Protein AF-A0A969F5M1-F1 (afdb_monomer_lite)

pLDDT: mean 87.37, std 13.41, range [34.09, 97.81]

Structure (mmCIF, N/CA/C/O backbone):
data_AF-A0A969F5M1-F1
#
_entry.id   AF-A0A969F5M1-F1
#
loop_
_atom_site.group_PDB
_atom_site.id
_atom_site.type_symbol
_atom_site.label_atom_id
_atom_site.label_alt_id
_atom_site.label_comp_id
_atom_site.label_asym_id
_atom_site.label_entity_id
_atom_site.label_seq_id
_atom_site.pdbx_PDB_ins_code
_atom_site.Cartn_x
_atom_site.Cartn_y
_atom_site.Cartn_z
_atom_site.occupancy
_atom_site.B_iso_or_equiv
_atom_site.auth_seq_id
_atom_site.auth_comp_id
_atom_site.auth_asym_id
_atom_site.auth_atom_id
_atom_site.pdbx_PDB_model_num
ATOM 1 N N . MET A 1 1 ? 33.104 -10.780 -31.246 1.00 81.44 1 MET A N 1
ATOM 2 C CA . MET A 1 1 ? 32.913 -11.392 -29.908 1.00 81.44 1 MET A CA 1
ATOM 3 C C . MET A 1 1 ? 32.055 -12.659 -30.032 1.00 81.44 1 MET A C 1
ATOM 5 O O . MET A 1 1 ? 31.492 -12.873 -31.099 1.00 81.44 1 MET A O 1
ATOM 9 N N . SER A 1 2 ? 31.997 -13.540 -29.022 1.00 89.38 2 SER A N 1
ATOM 10 C CA . SER A 1 2 ? 31.021 -14.653 -29.005 1.00 89.38 2 SER A CA 1
ATOM 11 C C . SER A 1 2 ? 29.659 -14.148 -28.519 1.00 89.38 2 SER A C 1
ATOM 13 O O . SER A 1 2 ? 29.618 -13.417 -27.535 1.00 89.38 2 SER A O 1
ATOM 15 N N . LEU A 1 3 ? 28.576 -14.548 -29.184 1.00 86.38 3 LEU A N 1
ATOM 16 C CA . LEU A 1 3 ? 27.195 -14.223 -28.812 1.00 86.38 3 LEU A CA 1
ATOM 17 C C . LEU A 1 3 ? 26.560 -15.393 -28.054 1.00 86.38 3 LEU A C 1
ATOM 19 O O . LEU A 1 3 ? 26.897 -16.552 -28.322 1.00 86.38 3 LEU A O 1
ATOM 23 N N . TYR A 1 4 ? 25.648 -15.095 -27.127 1.00 85.75 4 TYR A N 1
ATOM 24 C CA . TYR A 1 4 ? 25.021 -16.079 -26.242 1.00 85.75 4 TYR A CA 1
ATOM 25 C C . TYR A 1 4 ? 23.502 -15.914 -26.195 1.00 85.75 4 TYR A C 1
ATOM 27 O O . TYR A 1 4 ? 22.992 -14.799 -26.158 1.00 85.75 4 TYR A O 1
ATOM 35 N N . THR A 1 5 ? 22.788 -17.034 -26.108 1.00 82.31 5 THR A N 1
ATOM 36 C CA . THR A 1 5 ? 21.331 -17.078 -25.933 1.00 82.31 5 THR A CA 1
ATOM 37 C C . THR A 1 5 ? 21.001 -18.145 -24.896 1.00 82.31 5 THR A C 1
ATOM 39 O O . THR A 1 5 ? 21.481 -19.275 -24.994 1.00 82.31 5 THR A O 1
ATOM 42 N N . GLY A 1 6 ? 20.237 -17.793 -23.856 1.00 83.62 6 GLY A N 1
ATOM 43 C CA . GLY A 1 6 ? 19.901 -18.727 -22.770 1.00 83.62 6 GLY A CA 1
ATOM 44 C C . GLY A 1 6 ? 21.128 -19.357 -22.089 1.00 83.62 6 GLY A C 1
ATOM 45 O O . GLY A 1 6 ? 21.107 -20.536 -21.750 1.00 83.62 6 GLY A O 1
ATOM 46 N N . GLY A 1 7 ? 22.232 -18.607 -21.973 1.00 85.00 7 GLY A N 1
ATOM 47 C CA . GLY A 1 7 ? 23.494 -19.078 -21.385 1.00 85.00 7 GLY A CA 1
ATOM 48 C C . GLY A 1 7 ? 24.350 -19.979 -22.285 1.00 85.00 7 GLY A C 1
ATOM 49 O O . GLY A 1 7 ? 25.459 -20.341 -21.899 1.00 85.00 7 GLY A O 1
ATOM 50 N N . LYS A 1 8 ? 23.893 -20.326 -23.495 1.00 87.25 8 LYS A N 1
ATOM 51 C CA . LYS A 1 8 ? 24.654 -21.137 -24.457 1.00 87.25 8 LYS A CA 1
ATOM 52 C C . LYS A 1 8 ? 25.246 -20.264 -25.554 1.00 87.25 8 LYS A C 1
ATOM 54 O O . LYS A 1 8 ? 24.626 -19.294 -25.983 1.00 87.25 8 LYS A O 1
ATOM 59 N N . LYS A 1 9 ? 26.449 -20.614 -26.021 1.00 89.12 9 LYS A N 1
ATOM 60 C CA . LYS A 1 9 ? 27.099 -19.922 -27.140 1.00 89.12 9 LYS A CA 1
ATOM 61 C C . LYS A 1 9 ? 26.268 -20.127 -28.407 1.00 89.12 9 LYS A C 1
ATOM 63 O O . LYS A 1 9 ? 26.137 -21.254 -28.872 1.00 89.12 9 LYS A O 1
ATOM 68 N N . ALA A 1 10 ? 25.739 -19.037 -28.947 1.00 87.94 10 ALA A N 1
ATOM 69 C CA . ALA A 1 10 ? 24.921 -19.029 -30.153 1.00 87.94 10 ALA A CA 1
ATOM 70 C C . ALA A 1 10 ? 25.774 -18.818 -31.411 1.00 87.94 10 ALA A C 1
ATOM 72 O O . ALA A 1 10 ? 25.547 -19.462 -32.429 1.00 87.94 10 ALA A O 1
ATOM 73 N N . GLY A 1 11 ? 26.806 -17.968 -31.342 1.00 89.00 11 GLY A N 1
ATOM 74 C CA . GLY A 1 11 ? 27.622 -17.651 -32.515 1.00 89.00 11 GLY A CA 1
ATOM 75 C C . GLY A 1 11 ? 28.737 -16.647 -32.255 1.00 89.00 11 GLY A C 1
ATOM 76 O O . GLY A 1 11 ? 29.249 -16.535 -31.138 1.00 89.00 11 GLY A O 1
ATOM 77 N N . ARG A 1 12 ? 29.140 -15.927 -33.306 1.00 88.38 12 ARG A N 1
ATOM 78 C CA . ARG A 1 12 ? 30.102 -14.820 -33.244 1.00 88.38 12 ARG A CA 1
ATOM 79 C C . ARG A 1 12 ? 29.535 -13.598 -33.962 1.00 88.38 12 ARG A C 1
ATOM 81 O O . ARG A 1 12 ? 28.935 -13.748 -35.015 1.00 88.38 12 ARG A O 1
ATOM 88 N N . GLY A 1 13 ? 29.773 -12.419 -33.398 1.00 90.38 13 GLY A N 1
ATOM 89 C CA . GLY A 1 13 ? 29.274 -11.147 -33.913 1.00 90.38 13 GLY A CA 1
ATOM 90 C C . GLY A 1 13 ? 29.658 -9.974 -33.014 1.00 90.38 13 GLY A C 1
ATOM 91 O O . GLY A 1 13 ? 30.571 -10.095 -32.184 1.00 90.38 13 GLY A O 1
ATOM 92 N N . TRP A 1 14 ? 28.970 -8.852 -33.182 1.00 89.06 14 TRP A N 1
ATOM 93 C CA . TRP A 1 14 ? 28.985 -7.732 -32.245 1.00 89.06 14 TRP A CA 1
ATOM 94 C C . TRP A 1 14 ? 27.689 -7.726 -31.437 1.00 89.06 14 TRP A C 1
ATOM 96 O O . TRP A 1 14 ? 26.668 -8.242 -31.883 1.00 89.06 14 TRP A O 1
ATOM 106 N N . ASN A 1 15 ? 27.750 -7.155 -30.242 1.00 91.00 15 ASN A N 1
ATOM 107 C CA . ASN A 1 15 ? 26.588 -6.856 -29.424 1.00 91.00 15 ASN A CA 1
ATOM 108 C C . ASN A 1 15 ? 26.716 -5.440 -28.862 1.00 91.00 15 ASN A C 1
ATOM 110 O O . ASN A 1 15 ? 27.821 -4.915 -28.718 1.00 91.00 15 ASN A O 1
ATOM 114 N N . ALA A 1 16 ? 25.580 -4.829 -28.561 1.00 90.62 16 ALA A N 1
ATOM 115 C CA . ALA A 1 16 ? 25.504 -3.513 -27.953 1.00 90.62 16 ALA A CA 1
ATOM 116 C C . ALA A 1 16 ? 24.381 -3.483 -26.918 1.00 90.62 16 ALA A C 1
ATOM 118 O O . ALA A 1 16 ? 23.413 -4.245 -27.003 1.00 90.62 16 ALA A O 1
ATOM 119 N N . ILE A 1 17 ? 24.531 -2.602 -25.932 1.00 92.75 17 ILE A N 1
ATOM 120 C CA . ILE A 1 17 ? 23.530 -2.354 -24.901 1.00 92.75 17 ILE A CA 1
ATOM 121 C C . ILE A 1 17 ? 23.350 -0.846 -24.763 1.00 92.75 17 ILE A C 1
ATOM 123 O O . ILE A 1 17 ? 24.330 -0.118 -24.638 1.00 92.75 17 ILE A O 1
ATOM 127 N N . ALA A 1 18 ? 22.097 -0.403 -24.747 1.00 95.06 18 ALA A N 1
ATOM 128 C CA . ALA A 1 18 ? 21.701 0.935 -24.349 1.00 95.06 18 ALA A CA 1
ATOM 129 C C . ALA A 1 18 ? 20.929 0.821 -23.039 1.00 95.06 18 ALA A C 1
ATOM 131 O O . ALA A 1 18 ? 20.110 -0.084 -22.856 1.00 95.06 18 ALA A O 1
ATOM 132 N N . VAL A 1 19 ? 21.211 1.722 -22.107 1.00 96.19 19 VAL A N 1
ATOM 133 C CA . VAL A 1 19 ? 20.476 1.784 -20.845 1.00 96.19 19 VAL A CA 1
ATOM 134 C C . VAL A 1 19 ? 19.147 2.490 -21.103 1.00 96.19 19 VAL A C 1
ATOM 136 O O . VAL A 1 19 ? 19.084 3.466 -21.844 1.00 96.19 19 VAL A O 1
ATOM 139 N N . LEU A 1 20 ? 18.076 1.975 -20.509 1.00 97.81 20 LEU A N 1
ATOM 140 C CA . LEU A 1 20 ? 16.770 2.621 -20.521 1.00 97.81 20 LEU A CA 1
ATOM 141 C C . LEU A 1 20 ? 16.742 3.624 -19.369 1.00 97.81 20 LEU A C 1
ATOM 143 O O . LEU A 1 20 ? 16.629 3.214 -18.211 1.00 97.81 20 LEU A O 1
ATOM 147 N N . TRP A 1 21 ? 16.886 4.911 -19.670 1.00 94.88 21 TRP A N 1
ATOM 148 C CA . TRP A 1 21 ? 16.935 5.965 -18.658 1.00 94.88 21 TRP A CA 1
ATOM 149 C C . TRP A 1 21 ? 15.554 6.574 -18.389 1.00 94.88 21 TRP A C 1
ATOM 151 O O . TRP A 1 21 ? 14.840 6.959 -19.310 1.00 94.88 21 TRP A O 1
ATOM 161 N N . ASP A 1 22 ? 15.193 6.701 -17.113 1.00 92.88 22 ASP A N 1
ATOM 162 C CA . ASP A 1 22 ? 14.123 7.579 -16.630 1.00 92.88 22 ASP A CA 1
ATOM 163 C C . ASP A 1 22 ? 14.761 8.680 -15.769 1.00 92.88 22 ASP A C 1
ATOM 165 O O . ASP A 1 22 ? 15.123 8.469 -14.607 1.00 92.88 22 ASP A O 1
ATOM 169 N N . GLY A 1 23 ? 15.023 9.838 -16.380 1.00 88.94 23 GLY A N 1
ATOM 170 C CA . GLY A 1 23 ? 15.878 10.863 -15.778 1.00 88.94 23 GLY A CA 1
ATOM 171 C C . GLY A 1 23 ? 17.277 10.310 -15.48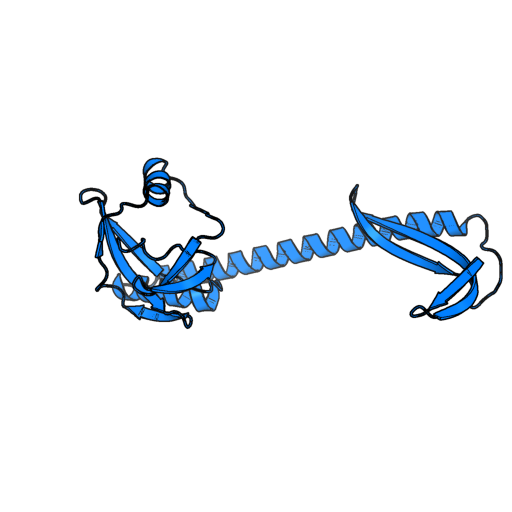1 1.00 88.94 23 GLY A C 1
ATOM 172 O O . GLY A 1 23 ? 17.945 9.793 -16.369 1.00 88.94 23 GLY A O 1
ATOM 173 N N . ALA A 1 24 ? 17.719 10.400 -14.224 1.00 91.81 24 ALA A N 1
ATOM 174 C CA . ALA A 1 24 ? 19.012 9.861 -13.786 1.00 91.81 24 ALA A CA 1
ATOM 175 C C . ALA A 1 24 ? 18.971 8.363 -13.414 1.00 91.81 24 ALA A C 1
ATOM 177 O O . ALA A 1 24 ? 20.001 7.788 -13.058 1.00 91.81 24 ALA A O 1
ATOM 178 N N . GLN A 1 25 ? 17.797 7.723 -13.442 1.00 94.31 25 GLN A N 1
ATOM 179 C CA . GLN A 1 25 ? 17.630 6.337 -13.015 1.00 94.31 25 GLN A CA 1
ATOM 180 C C . GLN A 1 25 ? 17.684 5.378 -14.209 1.00 94.31 25 GLN A C 1
ATOM 182 O O . GLN A 1 25 ? 16.855 5.445 -15.113 1.00 94.31 25 GLN A O 1
ATOM 187 N N . GLY A 1 26 ? 18.630 4.437 -14.194 1.00 94.88 26 GLY A N 1
ATOM 188 C CA . GLY A 1 26 ? 18.675 3.339 -15.160 1.00 94.88 26 GLY A CA 1
ATOM 189 C C . GLY A 1 26 ? 17.666 2.264 -14.767 1.00 94.88 26 GLY A C 1
ATOM 190 O O . GLY A 1 26 ? 17.813 1.636 -13.719 1.00 94.88 26 GLY A O 1
ATOM 191 N N . ILE A 1 27 ? 16.631 2.061 -15.582 1.00 96.12 27 ILE A N 1
ATOM 192 C CA . ILE A 1 27 ? 15.503 1.168 -15.262 1.00 96.12 27 ILE A CA 1
ATOM 193 C C . ILE A 1 27 ? 15.511 -0.144 -16.055 1.00 96.12 27 ILE A C 1
ATOM 195 O O . ILE A 1 27 ? 14.631 -0.988 -15.861 1.00 96.12 27 ILE A O 1
ATOM 199 N N . GLY A 1 28 ? 16.489 -0.324 -16.941 1.00 94.81 28 GLY A N 1
ATOM 200 C CA . GLY A 1 28 ? 16.661 -1.539 -17.726 1.00 94.81 28 GLY A CA 1
ATOM 201 C C . GLY A 1 28 ? 17.670 -1.372 -18.854 1.00 94.81 28 GLY A C 1
ATOM 202 O O . GLY A 1 28 ? 18.406 -0.388 -18.912 1.00 94.81 28 GLY A O 1
ATOM 203 N N . TRP A 1 29 ? 17.672 -2.342 -19.764 1.00 96.06 29 TRP A N 1
ATOM 204 C CA . TRP A 1 29 ? 18.603 -2.409 -20.885 1.00 96.06 29 TRP A CA 1
ATOM 205 C C . TRP A 1 29 ? 17.857 -2.775 -22.162 1.00 96.06 29 TRP A C 1
ATOM 207 O O . TRP A 1 29 ? 17.025 -3.682 -22.161 1.00 96.06 29 TRP A O 1
ATOM 217 N N . LEU A 1 30 ? 18.212 -2.116 -23.257 1.00 94.69 30 LEU A N 1
ATOM 218 C CA . LEU A 1 30 ? 17.965 -2.598 -24.604 1.00 94.69 30 LEU A CA 1
ATOM 219 C C . LEU A 1 30 ? 19.246 -3.270 -25.088 1.00 94.69 30 LEU A C 1
ATOM 221 O O . LEU A 1 30 ? 20.282 -2.617 -25.167 1.00 94.69 30 LEU A O 1
ATOM 225 N N . ALA A 1 31 ? 19.183 -4.558 -25.402 1.00 92.62 31 ALA A N 1
ATOM 226 C CA . ALA A 1 31 ? 20.314 -5.313 -25.926 1.00 92.62 31 ALA A CA 1
ATOM 227 C C . ALA A 1 31 ? 20.047 -5.708 -27.378 1.00 92.62 31 ALA A C 1
ATOM 229 O O . ALA A 1 31 ? 18.926 -6.080 -27.725 1.00 92.62 31 ALA A O 1
ATOM 230 N N . THR A 1 32 ? 21.078 -5.639 -28.214 1.00 91.38 32 THR A N 1
ATOM 231 C CA . THR A 1 32 ? 21.010 -6.090 -29.605 1.00 91.38 32 THR A CA 1
ATOM 232 C C . THR A 1 32 ? 22.327 -6.717 -30.039 1.00 91.38 32 THR A C 1
ATOM 234 O O . THR A 1 32 ? 23.378 -6.475 -29.438 1.00 91.38 32 THR A O 1
ATOM 237 N N . ASP A 1 33 ? 22.262 -7.520 -31.090 1.00 92.56 33 ASP A N 1
ATOM 238 C CA . ASP A 1 33 ? 23.397 -8.141 -31.751 1.00 92.56 33 ASP A CA 1
ATOM 239 C C . ASP A 1 33 ? 23.103 -8.324 -33.245 1.00 92.56 33 ASP A C 1
ATOM 241 O O . ASP A 1 33 ? 22.005 -8.036 -33.728 1.00 92.56 33 ASP A O 1
ATOM 245 N N . ASN A 1 34 ? 24.098 -8.787 -33.995 1.00 91.81 34 ASN A N 1
ATOM 246 C CA . ASN A 1 34 ? 23.970 -9.056 -35.424 1.00 91.81 34 ASN A CA 1
ATOM 247 C C . ASN A 1 34 ? 23.980 -10.540 -35.781 1.00 91.81 34 ASN A C 1
ATOM 249 O O . ASN A 1 34 ? 24.413 -10.883 -36.881 1.00 91.81 34 ASN A O 1
ATOM 253 N N . PHE A 1 35 ? 23.534 -11.433 -34.896 1.00 90.75 35 PHE A N 1
ATOM 254 C CA . PHE A 1 35 ? 23.565 -12.874 -35.156 1.00 90.75 35 PHE A CA 1
ATOM 255 C C . PHE A 1 35 ? 22.920 -13.254 -36.501 1.00 90.75 35 PHE A C 1
ATOM 257 O O . PHE A 1 35 ? 23.399 -14.162 -37.176 1.00 90.75 35 PHE A O 1
ATOM 264 N N . LEU A 1 36 ? 21.874 -12.527 -36.915 1.00 88.62 36 LEU A N 1
ATOM 265 C CA . LEU A 1 36 ? 21.147 -12.770 -38.163 1.00 88.62 36 LEU A CA 1
ATOM 266 C C . LEU A 1 36 ? 21.858 -12.237 -39.415 1.00 88.62 36 LEU A C 1
ATOM 268 O O . LEU A 1 36 ? 21.870 -12.919 -40.436 1.00 88.62 36 LEU A O 1
ATOM 272 N N . SER A 1 37 ? 22.415 -11.023 -39.372 1.00 88.50 37 SER A N 1
ATOM 273 C CA . SER A 1 37 ? 23.011 -10.394 -40.562 1.00 88.50 37 SER A CA 1
ATOM 274 C C . SER A 1 37 ? 24.507 -10.667 -40.701 1.00 88.50 37 SER A C 1
ATOM 276 O O . SER A 1 37 ? 25.040 -10.623 -41.805 1.00 88.50 37 SER A O 1
ATOM 278 N N . GLY A 1 38 ? 25.214 -10.885 -39.589 1.00 88.25 38 GLY A N 1
ATOM 279 C CA . GLY A 1 38 ? 26.672 -11.000 -39.543 1.00 88.25 38 GLY A CA 1
ATOM 280 C C . GLY A 1 38 ? 27.431 -9.718 -39.918 1.00 88.25 38 GLY A C 1
ATOM 281 O O . GLY A 1 38 ? 28.658 -9.691 -39.836 1.00 88.25 38 GLY A O 1
ATOM 282 N N . THR A 1 39 ? 26.737 -8.639 -40.292 1.00 87.75 39 THR A N 1
ATOM 283 C CA . THR A 1 39 ? 27.332 -7.381 -40.763 1.00 87.75 39 THR A CA 1
ATOM 284 C C . THR A 1 39 ? 27.690 -6.457 -39.607 1.00 87.75 39 THR A C 1
ATOM 286 O O . THR A 1 39 ? 26.988 -6.435 -38.596 1.00 87.75 39 THR A O 1
ATOM 289 N N . ALA A 1 40 ? 28.759 -5.671 -39.753 1.00 86.38 40 ALA A N 1
ATOM 290 C CA . ALA A 1 40 ? 29.079 -4.592 -38.817 1.00 86.38 40 ALA A CA 1
ATOM 291 C C . ALA A 1 40 ? 27.922 -3.572 -38.743 1.00 86.38 40 ALA A C 1
ATOM 293 O O . ALA A 1 40 ? 27.202 -3.410 -39.737 1.00 86.38 40 ALA A O 1
ATOM 294 N N . PRO A 1 41 ? 27.703 -2.916 -37.589 1.00 87.12 41 PRO A N 1
ATOM 295 C CA . PRO A 1 41 ? 26.685 -1.884 -37.501 1.00 87.12 41 PRO A CA 1
ATOM 296 C C . PRO A 1 41 ? 27.153 -0.658 -38.301 1.00 87.12 41 PRO A C 1
ATOM 298 O O . PRO A 1 41 ? 28.339 -0.330 -38.250 1.00 87.12 41 PRO A O 1
ATOM 301 N N . PRO A 1 42 ? 26.260 0.035 -39.025 1.00 89.19 42 PRO A N 1
ATOM 302 C CA . PRO A 1 42 ? 26.551 1.380 -39.505 1.00 89.19 42 PRO A CA 1
ATOM 303 C C . PRO A 1 42 ? 26.905 2.299 -38.332 1.00 89.19 42 PRO A C 1
ATOM 305 O O . PRO A 1 42 ? 26.323 2.152 -37.255 1.00 89.19 42 PRO A O 1
ATOM 308 N N . ASP A 1 43 ? 27.784 3.277 -38.555 1.00 86.69 43 ASP A N 1
ATOM 309 C CA . ASP A 1 43 ? 28.299 4.154 -37.490 1.00 86.69 43 ASP A CA 1
ATOM 310 C C . ASP A 1 43 ? 27.180 4.850 -36.694 1.00 86.69 43 ASP A C 1
ATOM 312 O O . ASP A 1 43 ? 27.239 4.935 -35.471 1.00 86.69 43 ASP A O 1
ATOM 316 N N . TYR A 1 44 ? 26.096 5.250 -37.367 1.00 91.69 44 TYR A N 1
ATOM 317 C CA . TYR A 1 44 ? 24.955 5.932 -36.746 1.00 91.69 44 TYR A CA 1
ATOM 318 C C . TYR A 1 44 ? 24.045 5.017 -35.904 1.00 91.69 44 TYR A C 1
ATOM 320 O O . TYR A 1 44 ? 23.182 5.503 -35.171 1.00 91.69 44 TYR A O 1
ATOM 328 N N . LEU A 1 45 ? 24.153 3.689 -36.034 1.00 91.56 45 LEU A N 1
ATOM 329 C CA . LEU A 1 45 ? 23.198 2.764 -35.415 1.00 91.56 45 LEU A CA 1
ATOM 330 C C . LEU A 1 45 ? 23.282 2.801 -33.884 1.00 91.56 45 LEU A C 1
ATOM 332 O O . LEU A 1 45 ? 22.256 2.678 -33.217 1.00 91.56 45 LEU A O 1
ATOM 336 N N . LEU A 1 46 ? 24.483 2.982 -33.330 1.00 90.19 46 LEU A N 1
ATOM 337 C CA . LEU A 1 46 ? 24.693 3.053 -31.882 1.00 90.19 46 LEU A CA 1
ATOM 338 C C . LEU A 1 46 ? 24.138 4.357 -31.287 1.00 90.19 46 LEU A C 1
ATOM 340 O O . LEU A 1 46 ? 23.567 4.335 -30.194 1.00 90.19 46 LEU A O 1
ATOM 344 N N . ASP A 1 47 ? 24.210 5.462 -32.032 1.00 93.81 47 ASP A N 1
ATOM 345 C CA . ASP A 1 47 ? 23.591 6.732 -31.636 1.00 93.81 47 ASP A CA 1
ATOM 346 C C . ASP A 1 47 ? 22.063 6.613 -31.626 1.00 93.81 47 ASP A C 1
ATOM 348 O O . ASP A 1 47 ? 21.413 6.963 -30.639 1.00 93.81 47 ASP A O 1
ATOM 352 N N . ILE A 1 48 ? 21.477 6.027 -32.681 1.00 95.50 48 ILE A N 1
ATOM 353 C CA . ILE A 1 48 ? 20.034 5.737 -32.729 1.00 95.50 48 ILE A CA 1
ATOM 354 C C . ILE A 1 48 ? 19.631 4.826 -31.569 1.00 95.50 48 ILE A C 1
ATOM 356 O O . ILE A 1 48 ? 18.610 5.063 -30.927 1.00 95.50 48 ILE A O 1
ATOM 360 N N . MET A 1 49 ? 20.419 3.789 -31.286 1.00 94.88 49 MET A N 1
ATOM 361 C CA . MET A 1 49 ? 20.143 2.861 -30.194 1.00 94.88 49 MET A CA 1
ATOM 362 C C . MET A 1 49 ? 20.143 3.566 -28.833 1.00 94.88 49 MET A C 1
ATOM 364 O O . MET A 1 49 ? 19.289 3.266 -28.000 1.00 94.88 49 MET A O 1
ATOM 368 N N . THR A 1 50 ? 21.051 4.522 -28.629 1.00 93.88 50 THR A N 1
ATOM 369 C CA . THR A 1 50 ? 21.113 5.344 -27.413 1.00 93.88 5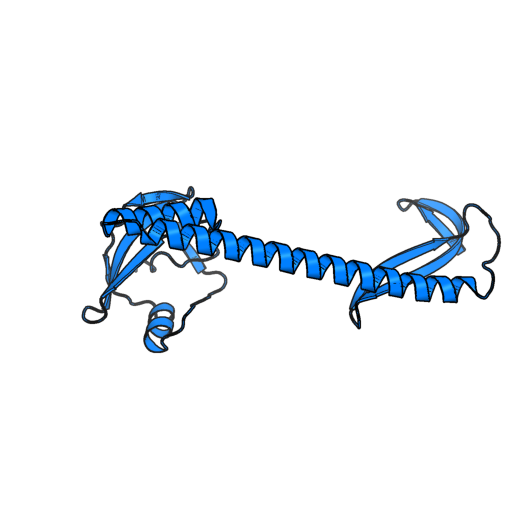0 THR A CA 1
ATOM 370 C C . THR A 1 50 ? 19.856 6.202 -27.274 1.00 93.88 50 THR A C 1
ATOM 372 O O . THR A 1 50 ? 19.140 6.082 -26.282 1.00 93.88 50 THR A O 1
ATOM 375 N N . LEU A 1 51 ? 19.508 6.968 -28.315 1.00 95.31 51 LEU A N 1
ATOM 376 C CA . LEU A 1 51 ? 18.307 7.816 -28.329 1.00 95.31 51 LEU A CA 1
ATOM 377 C C . LEU A 1 51 ? 17.012 7.010 -28.160 1.00 95.31 51 LEU A C 1
ATOM 379 O O . LEU A 1 51 ? 16.056 7.445 -27.510 1.00 95.31 51 LEU A O 1
ATOM 383 N N . TYR A 1 52 ? 16.961 5.817 -28.749 1.00 96.62 52 TYR A N 1
ATOM 384 C CA . TYR A 1 52 ? 15.818 4.926 -28.618 1.00 96.62 52 TYR A CA 1
ATOM 385 C C . TYR A 1 52 ? 15.718 4.338 -27.204 1.00 96.62 52 TYR A C 1
ATOM 387 O O . TYR A 1 52 ? 14.616 4.251 -26.660 1.00 96.62 52 TYR A O 1
ATOM 395 N N . GLY A 1 53 ? 16.854 4.005 -26.583 1.00 96.62 53 GLY A N 1
ATOM 396 C CA . GLY A 1 53 ? 16.932 3.604 -25.178 1.00 96.62 53 GLY A CA 1
ATOM 397 C C . GLY A 1 53 ? 16.392 4.680 -24.233 1.00 96.62 53 GLY A C 1
ATOM 398 O O . GLY A 1 53 ? 15.534 4.375 -23.401 1.00 96.62 53 GLY A O 1
ATOM 399 N N . ASP A 1 54 ? 16.797 5.938 -24.430 1.00 95.50 54 ASP A N 1
ATOM 400 C CA . ASP A 1 54 ? 16.280 7.094 -23.681 1.00 95.50 54 ASP A CA 1
ATOM 401 C C . ASP A 1 54 ? 14.765 7.247 -23.852 1.00 95.50 54 ASP A C 1
ATOM 403 O O . ASP A 1 54 ? 14.016 7.392 -22.883 1.00 95.50 54 ASP A O 1
ATOM 407 N N . THR A 1 55 ? 14.291 7.153 -25.097 1.00 96.62 55 THR A N 1
ATOM 408 C CA . THR A 1 55 ? 12.865 7.280 -25.424 1.00 96.62 55 THR A CA 1
ATOM 409 C C . THR A 1 55 ? 12.035 6.200 -24.729 1.00 96.62 55 THR A C 1
ATOM 411 O O . THR A 1 55 ? 11.017 6.501 -24.101 1.00 96.62 55 THR A O 1
ATOM 414 N N . ILE A 1 56 ? 12.461 4.935 -24.806 1.00 97.62 56 ILE A N 1
ATOM 415 C CA . ILE A 1 56 ? 11.774 3.822 -24.139 1.00 97.62 56 ILE A CA 1
ATOM 416 C C . ILE A 1 56 ? 11.808 4.004 -22.621 1.00 97.62 56 ILE A C 1
ATOM 418 O O . ILE A 1 56 ? 10.777 3.817 -21.971 1.00 97.62 56 ILE A O 1
ATOM 422 N N . GLY A 1 57 ? 12.964 4.364 -22.058 1.00 97.44 57 GLY A N 1
ATOM 423 C CA . GLY A 1 57 ? 13.122 4.585 -20.624 1.00 97.44 57 GLY A CA 1
ATOM 424 C C . GLY A 1 57 ? 12.130 5.624 -20.099 1.00 97.44 57 GLY A C 1
ATOM 425 O O . GLY A 1 57 ? 11.343 5.327 -19.193 1.00 97.44 57 GLY A O 1
ATOM 426 N N . HIS A 1 58 ? 12.052 6.775 -20.768 1.00 95.44 58 HIS A N 1
ATOM 427 C CA . HIS A 1 58 ? 11.099 7.834 -20.445 1.00 95.44 58 HIS A CA 1
ATOM 428 C C . HIS A 1 58 ? 9.635 7.370 -20.548 1.00 95.44 58 HIS A C 1
ATOM 430 O O . HIS A 1 58 ? 8.817 7.655 -19.669 1.00 95.44 58 HIS A O 1
ATOM 436 N N . LEU A 1 59 ? 9.277 6.622 -21.599 1.00 97.06 59 LEU A N 1
ATOM 437 C CA . LEU A 1 59 ? 7.911 6.116 -21.783 1.00 97.06 59 LEU A CA 1
ATOM 438 C C . LEU A 1 59 ? 7.512 5.087 -20.716 1.00 97.06 59 LEU A C 1
ATOM 440 O O . LEU A 1 59 ? 6.377 5.122 -20.231 1.00 97.06 59 LEU A O 1
ATOM 444 N N . ILE A 1 60 ? 8.423 4.188 -20.328 1.00 97.25 60 ILE A N 1
ATOM 445 C CA . ILE A 1 60 ? 8.185 3.224 -19.246 1.00 97.25 60 ILE A CA 1
ATOM 446 C C . ILE A 1 60 ? 7.979 3.965 -17.925 1.00 97.25 60 ILE A C 1
ATOM 448 O O . ILE A 1 60 ? 7.004 3.674 -17.226 1.00 97.25 60 ILE A O 1
ATOM 452 N N . GLY A 1 61 ? 8.852 4.924 -17.604 1.00 95.38 61 GLY A N 1
ATOM 453 C CA . GLY A 1 61 ? 8.720 5.785 -16.429 1.00 95.38 61 GLY A CA 1
ATOM 454 C C . GLY A 1 61 ? 7.347 6.447 -16.384 1.00 95.38 61 GLY A C 1
ATOM 455 O O . GLY A 1 61 ? 6.553 6.207 -15.470 1.00 95.38 61 GLY A O 1
ATOM 456 N N . ARG A 1 62 ? 6.992 7.171 -17.451 1.00 95.81 62 ARG A N 1
ATOM 457 C CA . ARG A 1 62 ? 5.697 7.853 -17.583 1.00 95.81 62 ARG A CA 1
ATOM 458 C C . ARG A 1 62 ? 4.504 6.910 -17.412 1.00 95.81 62 ARG A C 1
ATOM 460 O O . ARG A 1 62 ? 3.552 7.259 -16.713 1.00 95.81 62 ARG A O 1
ATOM 467 N N . LYS A 1 63 ? 4.537 5.718 -18.019 1.00 96.75 63 LYS A N 1
ATOM 468 C CA . LYS A 1 63 ? 3.448 4.736 -17.897 1.00 96.75 63 LYS A CA 1
ATOM 469 C C . LYS A 1 63 ? 3.320 4.206 -16.466 1.00 96.75 63 LYS A C 1
ATOM 471 O O . LYS A 1 63 ? 2.205 4.123 -15.960 1.00 96.75 63 LYS A O 1
ATOM 476 N N . ARG A 1 64 ? 4.442 3.920 -15.794 1.00 95.06 64 ARG A N 1
ATOM 477 C CA . ARG A 1 64 ? 4.465 3.503 -14.381 1.00 95.06 64 ARG A CA 1
ATOM 478 C C . ARG A 1 64 ? 3.900 4.584 -13.457 1.00 95.06 64 ARG A C 1
ATOM 480 O O . ARG A 1 64 ? 3.130 4.258 -12.558 1.00 95.06 64 ARG A O 1
ATOM 487 N N . TYR A 1 65 ? 4.248 5.853 -13.675 1.00 94.88 65 TYR A N 1
ATOM 488 C CA . TYR A 1 65 ? 3.688 6.969 -12.904 1.00 94.88 65 TYR A CA 1
ATOM 489 C C . TYR A 1 65 ? 2.180 7.116 -13.115 1.00 94.88 65 TYR A C 1
ATOM 491 O O . TYR A 1 65 ? 1.440 7.205 -12.140 1.00 94.88 65 TYR A O 1
ATOM 499 N N . ALA A 1 66 ? 1.715 7.075 -14.367 1.00 96.25 66 ALA A N 1
ATOM 500 C CA . ALA A 1 66 ? 0.289 7.156 -14.676 1.00 96.25 66 ALA A CA 1
ATOM 501 C C . ALA A 1 66 ? -0.514 6.004 -14.046 1.00 96.25 66 ALA A C 1
ATOM 503 O O . ALA A 1 66 ? -1.623 6.211 -13.558 1.00 96.25 66 ALA A O 1
ATOM 504 N N . GLU A 1 67 ? 0.043 4.791 -14.020 1.00 96.31 67 GLU A N 1
ATOM 505 C CA . GLU A 1 67 ? -0.599 3.640 -13.385 1.00 96.31 67 GLU A CA 1
ATOM 506 C C . GLU A 1 67 ? -0.669 3.776 -11.860 1.00 96.31 67 GLU A C 1
ATOM 508 O O . GLU A 1 67 ? -1.725 3.519 -11.283 1.00 96.31 67 GLU A O 1
ATOM 513 N N . LYS A 1 68 ? 0.408 4.244 -11.215 1.00 95.81 68 LYS A N 1
ATOM 514 C CA . LYS A 1 68 ? 0.408 4.546 -9.774 1.00 95.81 68 LYS A CA 1
ATOM 515 C C . LYS A 1 68 ? -0.622 5.611 -9.414 1.00 95.81 68 LYS A C 1
ATOM 517 O O . LYS A 1 68 ? -1.364 5.422 -8.457 1.00 95.81 68 LYS A O 1
ATOM 522 N N . GLU A 1 69 ? -0.688 6.691 -10.190 1.00 96.81 69 GLU A N 1
ATOM 523 C CA . GLU A 1 69 ? -1.677 7.750 -9.982 1.00 96.81 69 GLU A CA 1
ATOM 524 C C . GLU A 1 69 ? -3.098 7.202 -10.128 1.00 96.81 69 GLU A C 1
ATOM 526 O O . GLU A 1 69 ? -3.940 7.418 -9.264 1.00 96.81 69 GLU A O 1
ATOM 531 N N . ARG A 1 70 ? -3.360 6.402 -11.170 1.00 96.44 70 ARG A N 1
ATOM 532 C CA . ARG A 1 70 ? -4.669 5.766 -11.368 1.00 96.44 70 ARG A CA 1
ATOM 533 C C . ARG A 1 70 ? -5.063 4.881 -10.184 1.00 96.44 70 ARG A C 1
ATOM 535 O O . ARG A 1 70 ? -6.196 4.976 -9.723 1.00 96.44 70 ARG A O 1
ATOM 542 N N . LEU A 1 71 ? -4.149 4.042 -9.694 1.00 94.62 71 LEU A N 1
ATOM 543 C CA . LEU A 1 71 ? -4.391 3.193 -8.522 1.00 94.62 71 LEU A CA 1
ATOM 544 C C . LEU A 1 71 ? -4.660 4.033 -7.266 1.00 94.62 71 LEU A C 1
ATOM 546 O O . LEU A 1 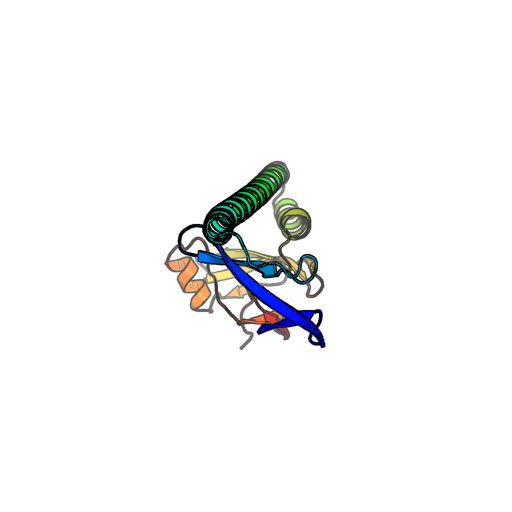71 ? -5.559 3.719 -6.492 1.00 94.62 71 LEU A O 1
ATOM 550 N N . PHE A 1 72 ? -3.920 5.125 -7.074 1.00 93.81 72 PHE A N 1
ATOM 551 C CA . PHE A 1 72 ? -4.143 6.037 -5.956 1.00 93.81 72 PHE A CA 1
ATOM 552 C C . PHE A 1 72 ? -5.527 6.700 -6.019 1.00 93.81 72 PHE A C 1
ATOM 554 O O . PHE A 1 72 ? -6.256 6.685 -5.029 1.00 93.81 72 PHE A O 1
ATOM 561 N N . GLN A 1 73 ? -5.934 7.193 -7.192 1.00 96.44 73 GLN A N 1
ATOM 562 C CA . GLN A 1 73 ? -7.271 7.757 -7.403 1.00 96.44 73 GLN A CA 1
ATOM 563 C C . GLN A 1 73 ? -8.382 6.725 -7.156 1.00 96.44 73 GLN A C 1
ATOM 565 O O . GLN A 1 73 ? -9.396 7.056 -6.545 1.00 96.44 73 GLN A O 1
ATOM 570 N N . GLN A 1 74 ? -8.182 5.466 -7.558 1.00 95.44 74 GLN A N 1
ATOM 571 C CA . GLN A 1 74 ? -9.121 4.379 -7.260 1.00 95.44 74 GLN A CA 1
ATOM 572 C C . GLN A 1 74 ? -9.271 4.151 -5.749 1.00 95.44 74 GLN A C 1
ATOM 574 O O . GLN A 1 74 ? -10.393 4.048 -5.260 1.00 95.44 74 GLN A O 1
ATOM 579 N N . HIS A 1 75 ? -8.174 4.144 -4.985 1.00 93.69 75 HIS A N 1
ATOM 580 C CA . HIS A 1 75 ? -8.257 4.027 -3.524 1.00 93.69 75 HIS A CA 1
ATOM 581 C C . HIS A 1 75 ? -8.972 5.219 -2.871 1.00 93.69 75 HIS A C 1
ATOM 583 O O . HIS A 1 75 ? -9.721 5.026 -1.915 1.00 93.69 75 HIS A O 1
ATOM 589 N N . LEU A 1 76 ? -8.790 6.441 -3.387 1.00 96.44 76 LEU A N 1
ATOM 590 C CA . LEU A 1 76 ? -9.522 7.615 -2.897 1.00 96.44 76 LEU A CA 1
ATOM 591 C C . LEU A 1 76 ? -11.028 7.516 -3.167 1.00 96.44 76 LEU A C 1
ATOM 593 O O . LEU A 1 76 ? -11.822 7.897 -2.308 1.00 96.44 76 LEU A O 1
ATOM 597 N N . GLN A 1 77 ? -11.423 6.991 -4.329 1.00 97.31 77 GLN A N 1
ATOM 598 C CA . GLN A 1 77 ? -12.831 6.755 -4.657 1.00 97.31 77 GLN A CA 1
ATOM 599 C C . GLN A 1 77 ? -13.461 5.745 -3.698 1.00 97.31 77 GLN A C 1
ATOM 601 O O . GLN A 1 77 ? -14.492 6.045 -3.101 1.00 97.31 77 GLN A O 1
ATOM 606 N N . ILE A 1 78 ? -12.795 4.610 -3.470 1.00 96.81 78 ILE A N 1
ATOM 607 C CA . ILE A 1 78 ? -13.258 3.593 -2.518 1.00 96.81 78 ILE A CA 1
ATOM 608 C C . ILE A 1 78 ? -13.390 4.191 -1.111 1.00 96.81 78 ILE A C 1
ATOM 610 O O . ILE A 1 78 ? -14.403 3.997 -0.445 1.00 96.81 78 ILE A O 1
ATOM 614 N N . LEU A 1 79 ? -12.401 4.966 -0.655 1.00 96.88 79 LEU A N 1
ATOM 615 C CA . LEU A 1 79 ? -12.466 5.621 0.653 1.00 96.88 79 LEU A CA 1
ATOM 616 C C . LEU A 1 79 ? -13.654 6.589 0.756 1.00 96.88 79 LEU A C 1
ATOM 618 O O . LEU A 1 79 ? -14.311 6.652 1.795 1.00 96.88 79 LEU A O 1
ATOM 622 N N . GLN A 1 80 ? -13.943 7.339 -0.308 1.00 97.12 80 GLN A N 1
ATOM 623 C CA . GLN A 1 80 ? -15.087 8.244 -0.347 1.00 97.12 80 GLN A CA 1
ATOM 624 C C . GLN A 1 80 ? -16.418 7.482 -0.287 1.00 97.12 80 GLN A C 1
ATOM 626 O O . GLN A 1 80 ? -17.326 7.907 0.428 1.00 97.12 80 GLN A O 1
ATOM 631 N N . GLU A 1 81 ? -16.535 6.362 -0.999 1.00 96.62 81 GLU A N 1
ATOM 632 C CA . GLU A 1 81 ? -17.707 5.481 -0.950 1.00 96.62 81 GLU A CA 1
ATOM 633 C C . GLU A 1 81 ? -17.917 4.920 0.460 1.00 96.62 81 GLU A C 1
ATOM 635 O O . GLU A 1 81 ? -18.998 5.087 1.025 1.00 96.62 81 GLU A O 1
ATOM 640 N N . VAL A 1 82 ? -16.861 4.379 1.078 1.00 97.00 82 VAL A N 1
ATOM 641 C CA . VAL A 1 82 ? -16.890 3.897 2.468 1.00 97.00 82 VAL A CA 1
ATOM 642 C C . VAL A 1 82 ? -17.321 5.008 3.427 1.00 97.00 82 VAL A C 1
ATOM 644 O O . VAL A 1 82 ? -18.197 4.793 4.262 1.00 97.00 82 VAL A O 1
ATOM 647 N N . ASN A 1 83 ? -16.773 6.221 3.297 1.00 96.19 83 ASN A N 1
ATOM 648 C CA . ASN A 1 83 ? -17.174 7.355 4.135 1.00 96.19 83 ASN A CA 1
ATOM 649 C C . ASN A 1 83 ? -18.669 7.680 3.995 1.00 96.19 83 ASN A C 1
ATOM 651 O O . ASN A 1 83 ? -19.340 7.941 4.995 1.00 96.19 83 ASN A O 1
ATOM 655 N N . LEU A 1 84 ? -19.203 7.661 2.771 1.00 96.50 84 LEU A N 1
ATOM 656 C CA . LEU A 1 84 ? -20.624 7.907 2.527 1.00 96.50 84 LEU A CA 1
ATOM 657 C C . LEU A 1 84 ? -21.498 6.807 3.136 1.00 96.50 84 LEU A C 1
ATOM 659 O O . LEU A 1 84 ? -22.519 7.125 3.745 1.00 96.50 84 LEU A O 1
ATOM 663 N N . GLU A 1 85 ? -21.106 5.541 3.009 1.00 95.19 85 GLU A N 1
ATOM 664 C CA . GLU A 1 85 ? -21.812 4.416 3.629 1.00 95.19 85 GLU A CA 1
ATOM 665 C C . GLU A 1 85 ? -21.833 4.534 5.154 1.00 95.19 85 GLU A C 1
ATOM 667 O O . GLU A 1 85 ? -22.910 4.528 5.753 1.00 95.19 85 GLU A O 1
ATOM 672 N N . LEU A 1 86 ? -20.668 4.737 5.776 1.00 96.56 86 LEU A N 1
ATOM 673 C CA . LEU A 1 86 ? -20.549 4.884 7.228 1.00 96.56 86 LEU A CA 1
ATOM 674 C C . LEU A 1 86 ? -21.321 6.105 7.749 1.00 96.56 86 LEU A C 1
ATOM 676 O O . LEU A 1 86 ? -21.923 6.032 8.817 1.00 96.56 86 LEU A O 1
ATOM 680 N N . SER A 1 87 ? -21.393 7.201 6.983 1.00 96.69 87 SER A N 1
ATOM 681 C CA . SER A 1 87 ? -22.130 8.414 7.380 1.00 96.69 87 SER A CA 1
ATOM 682 C C . SER A 1 87 ? -23.647 8.225 7.490 1.00 96.69 87 SER A C 1
ATOM 684 O O . SER A 1 87 ? -24.323 9.007 8.157 1.00 96.69 87 SER A O 1
ATOM 686 N N . ARG A 1 88 ? -24.200 7.204 6.823 1.00 95.75 88 ARG A N 1
ATOM 687 C CA . ARG A 1 88 ? -25.640 6.899 6.831 1.00 95.75 88 ARG A CA 1
ATOM 688 C C . ARG A 1 88 ? -26.038 5.984 7.983 1.00 95.75 88 ARG A C 1
ATOM 690 O O . ARG A 1 88 ? -27.235 5.836 8.246 1.00 95.75 88 ARG A O 1
ATOM 697 N N . VAL A 1 89 ? -25.068 5.361 8.650 1.00 96.75 89 VAL A N 1
ATOM 698 C CA . VAL A 1 89 ? -25.319 4.463 9.775 1.00 96.75 89 VAL A CA 1
ATOM 699 C C . VAL A 1 89 ? -25.837 5.271 10.966 1.00 96.75 89 VAL A C 1
ATOM 701 O O . VAL A 1 89 ? -25.261 6.285 11.344 1.00 96.75 89 VAL A O 1
ATOM 704 N N . GLN A 1 90 ? -26.959 4.837 11.541 1.00 93.94 90 GLN A N 1
ATOM 705 C CA . GLN A 1 90 ? -27.701 5.630 12.531 1.00 93.94 90 GLN A CA 1
ATOM 706 C C . GLN A 1 90 ? -27.250 5.399 13.976 1.00 93.94 90 GLN A C 1
ATOM 708 O O . GLN A 1 90 ? -27.504 6.235 14.839 1.00 93.94 90 GLN A O 1
ATOM 713 N N . ASN A 1 91 ? -26.620 4.259 14.266 1.00 96.25 91 ASN A N 1
ATOM 714 C CA . ASN A 1 91 ? -26.218 3.892 15.619 1.00 96.25 91 ASN A CA 1
ATOM 715 C C . ASN A 1 91 ? -24.724 3.561 15.688 1.00 96.25 91 ASN A C 1
ATOM 717 O O . ASN A 1 91 ? -24.119 3.120 14.713 1.00 96.25 91 ASN A O 1
ATOM 721 N N . MET A 1 92 ? -24.136 3.787 16.863 1.00 94.94 92 MET A N 1
ATOM 722 C CA . MET A 1 92 ? -22.693 3.642 17.057 1.00 94.94 92 MET A CA 1
ATOM 723 C C . MET A 1 92 ? -22.219 2.192 16.914 1.00 94.94 92 MET A C 1
ATOM 725 O O . MET A 1 92 ? -21.126 1.972 16.408 1.00 94.94 92 MET A O 1
ATOM 729 N N . ASP A 1 93 ? -23.024 1.212 17.333 1.00 95.25 93 ASP A N 1
ATOM 730 C CA . ASP A 1 93 ? -22.625 -0.201 17.303 1.00 95.25 93 ASP A CA 1
ATOM 731 C C . ASP A 1 93 ? -22.486 -0.703 15.861 1.00 95.25 93 ASP A C 1
ATOM 733 O O . ASP A 1 93 ? -21.455 -1.257 15.479 1.00 95.25 93 ASP A O 1
ATOM 737 N N . ASP A 1 94 ? -23.475 -0.396 15.019 1.00 96.62 94 ASP A N 1
ATOM 738 C CA . ASP A 1 94 ? -23.399 -0.648 13.588 1.00 96.62 94 ASP A CA 1
ATOM 739 C C . ASP A 1 94 ? -22.294 0.180 12.938 1.00 96.62 94 ASP A C 1
ATOM 741 O O . ASP A 1 94 ? -21.637 -0.334 12.039 1.00 96.62 94 ASP A O 1
ATOM 745 N N . LEU A 1 95 ? -22.049 1.424 13.365 1.00 97.62 95 LEU A N 1
ATOM 746 C CA . LEU A 1 95 ? -20.969 2.234 12.794 1.00 97.62 95 LEU A CA 1
ATOM 747 C C . LEU A 1 95 ? -19.615 1.553 13.014 1.00 97.62 95 LEU A C 1
ATOM 749 O O . LEU A 1 95 ? -18.841 1.409 12.070 1.00 97.62 95 LEU A O 1
ATOM 753 N N . TYR A 1 96 ? -19.348 1.095 14.238 1.00 96.81 96 TYR A N 1
ATOM 754 C CA . TYR A 1 96 ? -18.119 0.380 14.574 1.00 96.81 96 TYR A CA 1
ATOM 755 C C . TYR A 1 96 ? -18.003 -0.926 13.793 1.00 96.81 96 TYR A C 1
ATOM 757 O O . TYR A 1 96 ? -16.974 -1.176 13.166 1.00 96.81 96 TYR A O 1
ATOM 765 N N . ARG A 1 97 ? -19.074 -1.726 13.759 1.00 97.19 97 ARG A N 1
ATOM 766 C CA . ARG A 1 97 ? -19.104 -2.987 13.015 1.00 97.19 97 ARG A CA 1
ATOM 767 C C . ARG A 1 97 ? -18.826 -2.781 11.524 1.00 97.19 97 ARG A C 1
ATOM 769 O O . ARG A 1 97 ? -17.945 -3.437 10.968 1.00 97.19 97 ARG A O 1
ATOM 776 N N . HIS A 1 98 ? -19.527 -1.844 10.884 1.00 97.00 98 HIS A N 1
ATOM 777 C CA . HIS A 1 98 ? -19.348 -1.561 9.459 1.00 97.00 98 HIS A CA 1
ATOM 778 C C . HIS A 1 98 ? -17.971 -0.957 9.167 1.00 97.00 98 HIS A C 1
ATOM 780 O O . HIS A 1 98 ? -17.397 -1.271 8.129 1.00 97.00 98 HIS A O 1
ATOM 786 N N . ALA A 1 99 ? -17.397 -0.147 10.064 1.00 97.12 99 ALA A N 1
ATOM 787 C CA . ALA A 1 99 ? -16.050 0.395 9.874 1.00 97.12 99 ALA A CA 1
ATOM 788 C C . ALA A 1 99 ? -14.995 -0.720 9.746 1.00 97.12 99 ALA A C 1
ATOM 790 O O . ALA A 1 99 ? -14.130 -0.654 8.871 1.00 97.12 99 ALA A O 1
ATOM 791 N N . ILE A 1 100 ? -15.104 -1.776 10.559 1.00 96.44 100 ILE A N 1
ATOM 792 C CA . ILE A 1 100 ? -14.223 -2.951 10.486 1.00 96.44 100 ILE A CA 1
ATOM 793 C C . ILE A 1 100 ? -14.470 -3.757 9.210 1.00 96.44 100 ILE A C 1
ATOM 795 O O . ILE A 1 100 ? -13.524 -4.094 8.494 1.00 96.44 100 ILE A O 1
ATOM 799 N N . GLU A 1 101 ? -15.735 -4.037 8.892 1.00 95.94 101 GLU A N 1
ATOM 800 C CA . GLU A 1 101 ? -16.100 -4.794 7.691 1.00 95.94 101 GLU A CA 1
ATOM 801 C C . GLU A 1 101 ? -15.625 -4.095 6.406 1.00 95.94 101 GLU A C 1
ATOM 803 O O . GLU A 1 101 ? -15.041 -4.747 5.537 1.00 95.94 101 GLU A O 1
ATOM 808 N N . GLN A 1 102 ? -15.823 -2.777 6.298 1.00 96.56 102 GLN A N 1
ATOM 809 C CA . GLN A 1 102 ? -15.386 -1.975 5.152 1.00 96.56 102 GLN A CA 1
ATOM 810 C C . GLN A 1 102 ? -13.863 -1.823 5.108 1.00 96.56 102 GLN A C 1
ATOM 812 O O . GLN A 1 102 ? -13.260 -1.941 4.039 1.00 96.56 102 GLN A O 1
ATOM 817 N N . GLY A 1 103 ? -13.213 -1.658 6.263 1.00 95.00 103 GLY A N 1
ATOM 818 C CA . GLY A 1 103 ? -11.756 -1.671 6.363 1.00 95.00 103 GLY A CA 1
ATOM 819 C C . GLY A 1 103 ? -11.139 -2.952 5.785 1.00 95.00 103 GLY A C 1
ATOM 820 O O . GLY A 1 103 ? -10.170 -2.887 5.026 1.00 95.00 103 GLY A O 1
ATOM 821 N N . ARG A 1 104 ? -11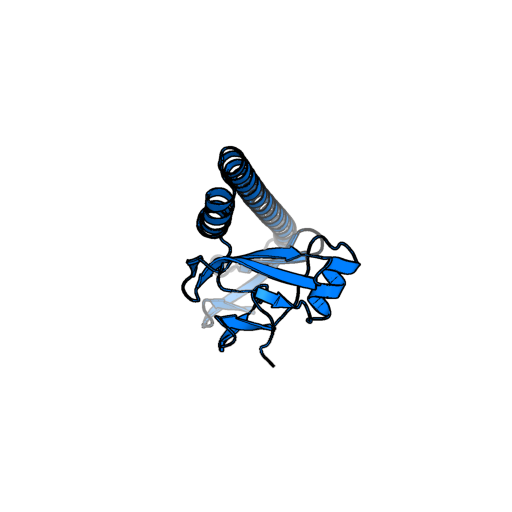.734 -4.117 6.075 1.00 94.69 104 ARG A N 1
ATOM 822 C CA . ARG A 1 104 ? -11.303 -5.405 5.507 1.00 94.69 104 ARG A CA 1
ATOM 823 C C . ARG A 1 104 ? -11.636 -5.556 4.031 1.00 94.69 104 ARG A C 1
ATOM 825 O O . ARG A 1 104 ? -10.752 -5.889 3.247 1.00 94.69 104 ARG A O 1
ATOM 832 N N . LYS A 1 105 ? -12.905 -5.370 3.665 1.00 94.38 105 LYS A N 1
ATOM 833 C CA . LYS A 1 105 ? -13.420 -5.734 2.336 1.00 94.38 105 LYS A CA 1
ATOM 834 C C . LYS A 1 105 ? -13.078 -4.705 1.264 1.00 94.38 105 LYS A C 1
ATOM 836 O O . LYS A 1 105 ? -12.692 -5.097 0.169 1.00 94.38 105 LYS A O 1
ATOM 841 N N . ALA A 1 106 ? -13.236 -3.419 1.570 1.00 94.31 106 ALA A N 1
ATOM 842 C CA . ALA A 1 106 ? -13.089 -2.337 0.602 1.00 94.31 106 ALA A CA 1
ATOM 843 C C . ALA A 1 106 ? -11.681 -1.725 0.632 1.00 94.31 106 ALA A C 1
ATOM 845 O O . ALA A 1 106 ? -11.078 -1.525 -0.418 1.00 94.31 106 ALA A O 1
ATOM 846 N N . LEU A 1 107 ? -11.129 -1.471 1.824 1.00 93.81 107 LEU A N 1
ATOM 847 C CA . LEU A 1 107 ? -9.817 -0.817 1.971 1.00 93.81 107 LEU A CA 1
ATOM 848 C C . LEU A 1 107 ? -8.632 -1.797 2.018 1.00 93.81 107 LEU A C 1
ATOM 850 O O . LEU A 1 107 ? -7.485 -1.372 1.896 1.00 93.81 107 LEU A O 1
ATOM 854 N N . GLY A 1 108 ? -8.895 -3.099 2.167 1.00 92.00 108 GLY A N 1
ATOM 855 C CA . GLY A 1 108 ? -7.887 -4.156 2.048 1.00 92.00 108 GLY A CA 1
ATOM 856 C C . GLY A 1 108 ? -6.936 -4.311 3.241 1.00 92.00 108 GLY A C 1
ATOM 857 O O . GLY A 1 108 ? -5.888 -4.929 3.090 1.00 92.00 108 GLY A O 1
ATOM 858 N N . PHE A 1 109 ? -7.260 -3.785 4.427 1.00 92.38 109 PHE A N 1
ATOM 859 C CA . PHE A 1 109 ? -6.400 -3.917 5.617 1.00 92.38 109 PHE A CA 1
ATOM 860 C C . PHE A 1 109 ? -6.341 -5.353 6.126 1.00 92.38 109 PHE A C 1
ATOM 862 O O . PHE A 1 109 ? -7.358 -5.794 6.616 1.00 92.38 109 PHE A O 1
ATOM 869 N N . ASP A 1 110 ? -5.222 -6.079 6.119 1.00 90.38 110 ASP A N 1
ATOM 870 C CA . ASP A 1 110 ? -5.176 -7.513 6.503 1.00 90.38 110 ASP A CA 1
ATOM 871 C C . ASP A 1 110 ? -5.844 -7.879 7.846 1.00 90.38 110 ASP A C 1
ATOM 873 O O . ASP A 1 110 ? -6.603 -8.848 7.918 1.00 90.38 110 ASP A O 1
ATOM 877 N N . ARG A 1 111 ? -5.603 -7.087 8.894 1.00 90.12 111 ARG A N 1
ATOM 878 C CA . ARG A 1 111 ? -6.304 -7.131 10.186 1.00 90.12 111 ARG A CA 1
ATOM 879 C C . ARG A 1 111 ? -6.553 -5.705 10.659 1.00 90.12 111 ARG A C 1
ATOM 881 O O . ARG A 1 111 ? -5.701 -4.838 10.472 1.00 90.12 111 ARG A O 1
ATOM 888 N N . ILE A 1 112 ? -7.704 -5.466 11.276 1.00 91.38 112 ILE A N 1
ATOM 889 C CA . ILE A 1 112 ? -8.097 -4.143 11.763 1.00 91.38 112 ILE A CA 1
ATOM 890 C C . ILE A 1 112 ? -8.963 -4.282 13.009 1.00 91.38 112 ILE A C 1
ATOM 892 O O . ILE A 1 112 ? -9.769 -5.203 13.110 1.00 91.38 112 ILE A O 1
ATOM 896 N N . GLY A 1 113 ? -8.821 -3.349 13.941 1.00 91.56 113 GLY A N 1
ATOM 897 C CA . GLY A 1 113 ? -9.802 -3.163 14.997 1.00 91.56 113 GLY A CA 1
ATOM 898 C C . GLY A 1 113 ? -9.866 -1.731 15.465 1.00 91.56 113 GLY A C 1
ATOM 899 O O . GLY A 1 113 ? -9.028 -0.892 15.121 1.00 91.56 113 GLY A O 1
ATOM 900 N N . LEU A 1 114 ? -10.940 -1.458 16.189 1.00 92.75 114 LEU A N 1
ATOM 901 C CA . LEU A 1 114 ? -11.319 -0.129 16.613 1.00 92.75 114 LEU A CA 1
ATOM 902 C C . LEU A 1 114 ? -11.397 -0.113 18.136 1.00 92.75 114 LEU A C 1
ATOM 904 O O . LEU A 1 114 ? -12.283 -0.722 18.739 1.00 92.75 114 LEU A O 1
ATOM 908 N N . LEU A 1 115 ? -10.469 0.615 18.748 1.00 91.56 115 LEU A N 1
ATOM 909 C CA . LEU A 1 115 ? -10.430 0.837 20.185 1.00 91.56 115 LEU A CA 1
ATOM 910 C C . LEU A 1 115 ? -10.772 2.293 20.488 1.00 91.56 115 LEU A C 1
ATOM 912 O O . LEU A 1 115 ? -10.285 3.217 19.836 1.00 91.56 115 LEU A O 1
ATOM 916 N N . LEU A 1 116 ? -11.610 2.495 21.497 1.00 92.44 116 LEU A N 1
ATOM 917 C CA . LEU A 1 116 ? -11.933 3.811 22.030 1.00 92.44 116 LEU A CA 1
ATOM 918 C C . LEU A 1 116 ? -10.978 4.121 23.177 1.00 92.44 116 LEU A C 1
ATOM 920 O O . LEU A 1 116 ? -10.774 3.278 24.046 1.00 92.44 116 LEU A O 1
ATOM 924 N N . TYR A 1 117 ? -10.423 5.330 23.197 1.00 90.88 117 TYR A N 1
ATOM 925 C CA . TYR A 1 117 ? -9.511 5.781 24.246 1.00 90.88 117 TYR A CA 1
ATOM 926 C C . TYR A 1 117 ? -10.190 6.800 25.169 1.00 90.88 117 TYR A C 1
ATOM 928 O O . TYR A 1 117 ? -10.679 7.834 24.712 1.00 90.88 117 TYR A O 1
ATOM 936 N N . GLU A 1 118 ? -10.191 6.519 26.470 1.00 91.75 118 GLU A N 1
ATOM 937 C CA . GLU A 1 118 ? -10.649 7.419 27.525 1.00 91.75 118 GLU A CA 1
ATOM 938 C C . GLU A 1 118 ? -9.447 8.079 28.211 1.00 91.75 118 GLU A C 1
ATOM 940 O O . GLU A 1 118 ? -8.735 7.468 29.009 1.00 91.75 118 GLU A O 1
ATOM 945 N N . GLN A 1 119 ? -9.233 9.361 27.908 1.00 87.81 119 GLN A N 1
ATOM 946 C CA . GLN A 1 119 ? -8.038 10.095 28.326 1.00 87.81 119 GLN A CA 1
ATOM 947 C C . GLN A 1 119 ? -7.937 10.317 29.843 1.00 87.81 119 GLN A C 1
ATOM 949 O O . GLN A 1 119 ? -6.833 10.341 30.378 1.00 87.81 119 GLN A O 1
ATOM 954 N N . THR A 1 120 ? -9.060 10.498 30.541 1.00 89.25 120 THR A N 1
ATOM 955 C CA . THR A 1 120 ? -9.099 10.736 31.997 1.00 89.25 120 THR A CA 1
ATOM 956 C C . THR A 1 120 ? -8.670 9.509 32.789 1.00 89.25 120 THR A C 1
ATOM 958 O O . THR A 1 120 ? -7.937 9.637 33.764 1.00 89.25 120 THR A O 1
ATOM 961 N N . ALA A 1 121 ? -9.120 8.332 32.357 1.00 89.88 121 ALA A N 1
ATOM 962 C CA . ALA A 1 121 ? -8.789 7.054 32.970 1.00 89.88 121 ALA A CA 1
ATOM 963 C C . ALA A 1 121 ? -7.504 6.430 32.395 1.00 89.88 121 ALA A C 1
ATOM 965 O O . ALA A 1 121 ? -7.036 5.432 32.929 1.00 89.88 121 ALA A O 1
ATOM 966 N N . ASN A 1 122 ? -6.950 6.992 31.312 1.00 90.38 122 ASN A N 1
ATOM 967 C CA . ASN A 1 122 ? -5.861 6.402 30.531 1.00 90.38 122 ASN A CA 1
ATOM 968 C C . ASN A 1 122 ? -6.176 4.961 30.080 1.00 90.38 122 ASN A C 1
ATOM 970 O O . ASN A 1 122 ? -5.310 4.092 30.104 1.00 90.38 122 ASN A O 1
ATOM 974 N N . THR A 1 123 ? -7.423 4.683 29.678 1.00 90.38 123 THR A N 1
ATOM 975 C CA . THR A 1 123 ? -7.840 3.327 29.276 1.00 90.38 123 THR A CA 1
ATOM 976 C C . THR A 1 123 ? -8.254 3.250 27.813 1.00 90.38 123 THR A C 1
ATOM 978 O O . THR A 1 123 ? -8.827 4.189 27.262 1.00 90.38 123 THR A O 1
ATOM 981 N N . MET A 1 124 ? -7.968 2.116 27.176 1.00 90.31 124 MET A N 1
ATOM 982 C CA . MET A 1 124 ? -8.529 1.721 25.888 1.00 90.31 124 MET A CA 1
ATOM 983 C C . MET A 1 124 ? -9.596 0.650 26.094 1.00 90.31 124 MET A C 1
ATOM 985 O O . MET A 1 124 ? -9.408 -0.278 26.880 1.00 90.31 124 MET A O 1
ATOM 989 N N . ARG A 1 125 ? -10.701 0.763 25.355 1.00 91.19 125 ARG A N 1
ATOM 990 C CA . ARG A 1 125 ? -11.793 -0.214 25.325 1.00 91.19 125 ARG A CA 1
ATOM 991 C C . ARG A 1 125 ? -12.054 -0.668 23.895 1.00 91.19 125 ARG A C 1
ATOM 993 O O . ARG A 1 125 ? -12.203 0.170 23.004 1.00 91.19 125 ARG A O 1
ATOM 1000 N N . GLY A 1 126 ? -12.129 -1.977 23.687 1.00 91.19 126 GLY A N 1
ATOM 1001 C CA . GLY A 1 126 ? -12.438 -2.565 22.388 1.00 91.19 126 GLY A CA 1
ATOM 1002 C C . GLY A 1 126 ? -13.871 -2.277 21.935 1.00 91.19 126 GLY A C 1
ATOM 1003 O O . GLY A 1 126 ? -14.764 -1.996 22.741 1.00 91.19 126 GLY A O 1
ATOM 1004 N N . THR A 1 127 ? -14.087 -2.325 20.621 1.00 95.06 127 THR A N 1
ATOM 1005 C CA . THR A 1 127 ? -15.422 -2.295 20.006 1.00 95.06 127 THR A CA 1
ATOM 1006 C C . THR A 1 127 ? -15.596 -3.527 19.126 1.00 95.06 127 THR A C 1
ATOM 1008 O O . THR A 1 127 ? -15.952 -4.585 19.628 1.00 95.06 127 THR A O 1
ATOM 1011 N N . PHE A 1 128 ? -15.270 -3.425 17.843 1.00 94.75 128 PHE A N 1
ATOM 1012 C CA . PHE A 1 128 ? -15.137 -4.539 16.922 1.00 94.75 128 PHE A CA 1
ATOM 1013 C C . PHE A 1 128 ? -13.717 -4.566 16.358 1.00 94.75 128 PHE A C 1
ATOM 1015 O O . PHE A 1 128 ? -13.047 -3.534 16.247 1.00 94.75 128 PHE A O 1
ATOM 1022 N N . GLY A 1 129 ? -13.296 -5.751 15.943 1.00 93.94 129 GLY A N 1
ATOM 1023 C CA . GLY A 1 129 ? -12.027 -5.980 15.277 1.00 93.94 129 GLY A CA 1
ATOM 1024 C C . GLY A 1 129 ? -12.059 -7.235 14.426 1.00 93.94 129 GLY A C 1
ATOM 1025 O O . GLY A 1 129 ? -13.124 -7.687 13.994 1.00 93.94 129 GLY A O 1
ATOM 1026 N N . THR A 1 130 ? -10.884 -7.795 14.167 1.00 92.50 130 THR A N 1
ATOM 1027 C CA . THR A 1 130 ? -10.746 -9.025 13.392 1.00 92.50 130 THR A CA 1
ATOM 1028 C C . THR A 1 130 ? -9.836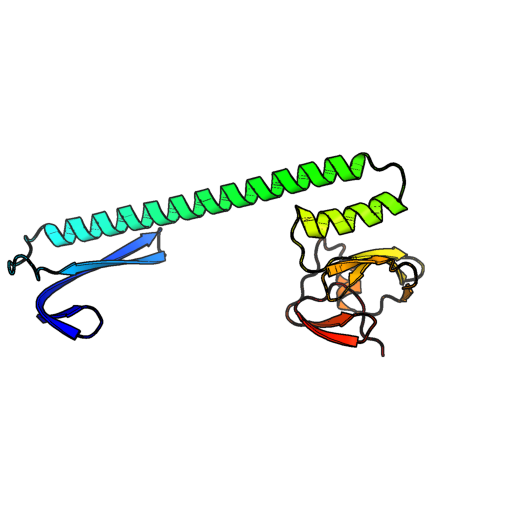 -10.025 14.077 1.00 92.50 130 THR A C 1
ATOM 1030 O O . THR A 1 130 ? -8.758 -9.640 14.542 1.00 92.50 130 THR A O 1
ATOM 1033 N N . ASP A 1 131 ? -10.236 -11.296 14.043 1.00 87.38 131 ASP A N 1
ATOM 1034 C CA . ASP A 1 131 ? -9.430 -12.424 14.518 1.00 87.38 131 ASP A CA 1
ATOM 1035 C C . ASP A 1 131 ? -8.164 -12.655 13.661 1.00 87.38 131 ASP A C 1
ATOM 1037 O O . ASP A 1 131 ? -7.895 -11.958 12.673 1.00 87.38 131 ASP A O 1
ATOM 1041 N N . ASP A 1 132 ? -7.362 -13.653 14.037 1.00 83.56 132 ASP A N 1
ATOM 1042 C CA . ASP A 1 132 ? -6.170 -14.096 13.303 1.00 83.56 132 ASP A CA 1
ATOM 1043 C C . ASP A 1 132 ? -6.443 -14.583 11.864 1.00 83.56 132 ASP A C 1
ATOM 1045 O O . ASP A 1 132 ? -5.520 -14.648 11.048 1.00 83.56 132 ASP A O 1
ATOM 1049 N N . LYS A 1 133 ? -7.705 -14.857 11.523 1.00 86.56 133 LYS A N 1
ATOM 1050 C CA . LYS A 1 133 ? -8.181 -15.220 10.180 1.00 86.56 133 LYS A CA 1
ATOM 1051 C C . LYS A 1 133 ? -8.808 -14.038 9.437 1.00 86.56 133 LYS A C 1
ATOM 1053 O O . LYS A 1 133 ? -9.253 -14.201 8.300 1.00 86.56 133 LYS A O 1
ATOM 1058 N N . GLY A 1 134 ? -8.832 -12.849 10.039 1.00 87.19 134 GLY A N 1
ATOM 1059 C CA . GLY A 1 134 ? -9.408 -11.640 9.458 1.00 87.19 134 GLY A CA 1
ATOM 1060 C C . GLY A 1 134 ? -10.940 -11.595 9.482 1.00 87.19 134 GLY A C 1
ATOM 1061 O O . GLY A 1 134 ? -11.516 -10.774 8.765 1.00 87.19 134 GLY A O 1
ATOM 1062 N N . GLN A 1 135 ? -11.599 -12.461 10.257 1.00 91.12 135 GLN A N 1
ATOM 1063 C CA . GLN A 1 135 ? -13.051 -12.473 10.434 1.00 91.12 135 GLN A CA 1
ATOM 1064 C C . GLN A 1 135 ? -13.469 -11.479 11.513 1.00 91.12 135 GLN A C 1
ATOM 1066 O O . GLN A 1 135 ? -12.764 -11.297 12.502 1.00 91.12 135 GLN A O 1
ATOM 1071 N N . LEU A 1 136 ? -14.636 -10.859 11.327 1.00 93.44 136 LEU A N 1
ATOM 1072 C CA . LEU A 1 136 ? -15.207 -9.909 12.278 1.00 93.44 136 LEU A CA 1
ATOM 1073 C C . LEU A 1 136 ? -15.355 -10.540 13.671 1.00 93.44 136 LEU A C 1
ATOM 1075 O O . LEU A 1 136 ? -15.946 -11.611 13.812 1.00 93.44 136 LEU A O 1
ATOM 1079 N N . ARG A 1 137 ? -14.888 -9.823 14.693 1.00 93.25 137 ARG A N 1
ATOM 1080 C CA . ARG A 1 137 ? -15.003 -10.190 16.103 1.00 93.25 137 ARG A CA 1
ATOM 1081 C C . ARG A 1 137 ? -15.508 -9.002 16.917 1.00 93.25 137 ARG A C 1
ATOM 1083 O O . ARG A 1 137 ? -15.091 -7.868 16.695 1.00 93.25 137 ARG A O 1
ATOM 1090 N N . ASP A 1 138 ? -16.411 -9.273 17.850 1.00 92.50 138 ASP A N 1
ATOM 1091 C CA . ASP A 1 138 ? -16.798 -8.329 18.899 1.00 92.50 138 ASP A CA 1
ATOM 1092 C C . ASP A 1 138 ? -15.731 -8.351 19.993 1.00 92.50 138 ASP A C 1
ATOM 1094 O O . ASP A 1 138 ? -15.453 -9.411 20.542 1.00 92.50 138 ASP A O 1
ATOM 1098 N N . GLU A 1 139 ? -15.134 -7.202 20.287 1.00 92.19 139 GLU A N 1
ATOM 1099 C CA . GLU A 1 139 ? -14.016 -7.041 21.220 1.00 92.19 139 GLU A CA 1
ATOM 1100 C C . GLU A 1 139 ? -14.397 -6.169 22.425 1.00 92.19 139 GLU A C 1
ATOM 1102 O O . GLU A 1 139 ? -13.532 -5.697 23.158 1.00 92.19 139 GLU A O 1
ATOM 1107 N N . ARG A 1 140 ? -15.694 -5.952 22.691 1.00 92.31 140 ARG A N 1
ATOM 1108 C CA . ARG A 1 140 ? -16.163 -5.130 23.828 1.00 92.31 140 ARG A CA 1
ATOM 1109 C C . ARG A 1 140 ? -15.790 -5.696 25.200 1.00 92.31 140 ARG A C 1
ATOM 1111 O O . ARG A 1 140 ? -15.849 -4.974 26.192 1.00 92.31 140 ARG A O 1
ATOM 1118 N N . TYR A 1 141 ? -15.400 -6.970 25.260 1.00 86.19 141 TYR A N 1
ATOM 1119 C CA . TYR A 1 141 ? -14.838 -7.596 26.459 1.00 86.19 141 TYR A CA 1
ATOM 1120 C C . TYR A 1 141 ? -13.439 -7.071 26.807 1.00 86.19 141 TYR A C 1
ATOM 1122 O O . TYR A 1 141 ? -12.979 -7.256 27.932 1.00 86.19 141 TYR A O 1
ATOM 1130 N N . PHE A 1 142 ? -12.755 -6.439 25.853 1.00 85.44 142 PHE A N 1
ATOM 1131 C CA . PHE A 1 142 ? -11.399 -5.953 26.020 1.00 85.44 142 PHE A CA 1
ATOM 1132 C C . PHE A 1 142 ? -11.375 -4.545 26.628 1.00 85.44 142 PHE A C 1
ATOM 1134 O O . PHE A 1 142 ? -11.934 -3.594 26.071 1.00 85.44 142 PHE A O 1
ATOM 1141 N N . GLN A 1 143 ? -10.670 -4.399 27.749 1.00 86.38 143 GLN A N 1
ATOM 1142 C CA . GLN A 1 143 ? -10.363 -3.109 28.360 1.00 86.38 143 GLN A CA 1
ATOM 1143 C C . GLN A 1 143 ? -9.012 -3.171 29.077 1.00 86.38 143 GLN A C 1
ATOM 1145 O O . GLN A 1 143 ? -8.787 -4.075 29.881 1.00 86.38 143 GLN A O 1
ATOM 1150 N N . GLN A 1 144 ? -8.137 -2.197 28.823 1.00 85.12 144 GLN A N 1
ATOM 1151 C CA . GLN A 1 144 ? -6.822 -2.097 29.465 1.00 85.12 144 GLN A CA 1
ATOM 1152 C C . GLN A 1 144 ? -6.364 -0.647 29.635 1.00 85.12 144 GLN A C 1
ATOM 1154 O O . GLN A 1 144 ? -6.813 0.253 28.925 1.00 85.12 144 GLN A O 1
ATOM 1159 N N . GLU A 1 145 ? -5.441 -0.426 30.570 1.00 88.88 145 GLU A N 1
ATOM 1160 C CA . GLU A 1 145 ? -4.700 0.830 30.678 1.00 88.88 145 GLU A CA 1
ATOM 1161 C C . GLU A 1 145 ? -3.692 0.967 29.524 1.00 88.88 145 GLU A C 1
ATOM 1163 O O . GLU A 1 145 ? -3.057 -0.003 29.109 1.00 88.88 145 GLU A O 1
ATOM 1168 N N . VAL A 1 146 ? -3.519 2.182 29.007 1.00 87.50 146 VAL A N 1
ATOM 1169 C CA . VAL A 1 146 ? -2.516 2.473 27.980 1.00 87.50 146 VAL A CA 1
ATOM 1170 C C . VAL A 1 146 ? -1.164 2.698 28.641 1.00 87.50 146 VAL A C 1
ATOM 1172 O O . VAL A 1 146 ? -0.863 3.789 29.123 1.00 87.50 146 VAL A O 1
ATOM 1175 N N . THR A 1 147 ? -0.337 1.658 28.649 1.00 87.31 147 THR A N 1
ATOM 1176 C CA . THR A 1 147 ? 1.005 1.698 29.248 1.00 87.31 147 THR A CA 1
ATOM 1177 C C . THR A 1 147 ? 2.131 1.716 28.214 1.00 87.31 147 THR A C 1
ATOM 1179 O O . THR A 1 147 ? 3.246 2.107 28.558 1.00 87.31 147 THR A O 1
ATOM 1182 N N . ASP A 1 148 ? 1.862 1.350 26.951 1.00 83.94 148 ASP A N 1
ATOM 1183 C CA . ASP A 1 148 ? 2.873 1.346 25.883 1.00 83.94 148 ASP A CA 1
ATOM 1184 C C . ASP A 1 148 ? 3.364 2.788 25.606 1.00 83.94 148 ASP A C 1
ATOM 1186 O O . ASP A 1 148 ? 2.580 3.628 25.137 1.00 83.94 148 ASP A O 1
ATOM 1190 N N . PRO A 1 149 ? 4.656 3.096 25.852 1.00 85.75 149 PRO A N 1
ATOM 1191 C CA . PRO A 1 149 ? 5.219 4.424 25.625 1.00 85.75 149 PRO A CA 1
ATOM 1192 C C . PRO A 1 149 ? 5.077 4.915 24.182 1.00 85.75 149 PRO A C 1
ATOM 1194 O O . PRO A 1 149 ? 4.940 6.118 23.960 1.00 85.75 149 PRO A O 1
ATOM 1197 N N . ASP A 1 150 ? 5.086 4.006 23.204 1.00 86.00 150 ASP A N 1
ATOM 1198 C CA . ASP A 1 150 ? 4.939 4.340 21.789 1.00 86.00 150 ASP A CA 1
ATOM 1199 C C . ASP A 1 150 ? 3.537 4.887 21.492 1.00 86.00 150 ASP A C 1
ATOM 1201 O O . ASP A 1 150 ? 3.381 5.916 20.825 1.00 86.00 150 ASP A O 1
ATOM 1205 N N . ILE A 1 151 ? 2.506 4.223 22.024 1.00 84.62 151 ILE A N 1
ATOM 1206 C CA . ILE A 1 151 ? 1.109 4.645 21.874 1.00 84.62 151 ILE A CA 1
ATOM 1207 C C . ILE A 1 151 ? 0.895 5.969 22.615 1.00 84.62 151 ILE A C 1
ATOM 1209 O O . ILE A 1 151 ? 0.336 6.917 22.053 1.00 84.62 151 ILE A O 1
ATOM 1213 N N . LEU A 1 152 ? 1.410 6.078 23.844 1.00 87.00 152 LEU A N 1
ATOM 1214 C CA . LEU A 1 152 ? 1.340 7.307 24.634 1.00 87.00 152 LEU A CA 1
ATOM 1215 C C . LEU A 1 152 ? 2.015 8.488 23.927 1.00 87.00 152 LEU A C 1
ATOM 1217 O O . LEU A 1 152 ? 1.478 9.597 23.954 1.00 87.00 152 LEU A O 1
ATOM 1221 N N . ALA A 1 153 ? 3.152 8.275 23.259 1.00 87.81 153 ALA A N 1
ATOM 1222 C CA . ALA A 1 153 ? 3.831 9.316 22.492 1.00 87.81 153 ALA A CA 1
ATOM 1223 C C . ALA A 1 153 ? 2.978 9.808 21.313 1.00 87.81 153 ALA A C 1
ATOM 1225 O O . ALA A 1 153 ? 2.860 11.016 21.106 1.00 87.81 153 ALA A O 1
ATOM 1226 N N . VAL A 1 154 ? 2.323 8.904 20.574 1.00 88.00 154 VAL A N 1
ATOM 1227 C CA . VAL A 1 154 ? 1.410 9.272 19.474 1.00 88.00 154 VAL A CA 1
ATOM 1228 C C . VAL A 1 154 ? 0.251 10.132 19.973 1.00 88.00 154 VAL A C 1
ATOM 1230 O O . VAL A 1 154 ? -0.029 11.178 19.381 1.00 88.00 154 VAL A O 1
ATOM 1233 N N . ILE A 1 155 ? -0.373 9.737 21.085 1.00 87.81 155 ILE A N 1
ATOM 1234 C CA . ILE A 1 155 ? -1.484 10.471 21.705 1.00 87.81 155 ILE A CA 1
ATOM 1235 C C . ILE A 1 155 ? -1.007 11.840 22.210 1.00 87.81 155 ILE A C 1
ATOM 1237 O O . ILE A 1 155 ? -1.602 12.869 21.881 1.00 87.81 155 ILE A O 1
ATOM 1241 N N . LYS A 1 156 ? 0.089 11.873 22.978 1.00 88.00 156 LYS A N 1
ATOM 1242 C CA . LYS A 1 156 ? 0.638 13.091 23.592 1.00 88.00 156 LYS A CA 1
ATOM 1243 C C . LYS A 1 156 ? 1.076 14.116 22.549 1.00 88.00 156 LYS A C 1
ATOM 1245 O O . LYS A 1 156 ? 0.807 15.305 22.705 1.00 88.00 156 LYS A O 1
ATOM 1250 N N . GLU A 1 157 ? 1.725 13.662 21.482 1.00 91.25 157 GLU A N 1
ATOM 1251 C CA . GLU A 1 157 ? 2.191 14.516 20.386 1.00 91.25 157 GLU A CA 1
ATOM 1252 C C . GLU A 1 157 ? 1.095 14.815 19.351 1.00 91.25 157 GLU A C 1
ATOM 1254 O O . GLU A 1 157 ? 1.350 15.530 18.383 1.00 91.25 157 GLU A O 1
ATOM 1259 N N . LYS A 1 158 ? -0.128 14.293 19.540 1.00 88.69 158 LYS A N 1
ATOM 1260 C CA . LYS A 1 158 ? -1.262 14.442 18.611 1.00 88.69 158 LYS A CA 1
ATOM 1261 C C . LYS A 1 158 ? -0.901 14.040 17.177 1.00 88.69 158 LYS A C 1
ATOM 1263 O O . LYS A 1 158 ? -1.340 14.662 16.204 1.00 88.69 158 LYS A O 1
ATOM 1268 N N . LYS A 1 159 ? -0.075 13.001 17.039 1.00 87.25 159 LYS A N 1
ATOM 1269 C CA . LYS A 1 159 ? 0.295 12.447 15.737 1.00 87.25 159 LYS A CA 1
ATOM 1270 C C . LYS A 1 159 ? -0.929 11.802 15.097 1.00 87.25 159 LYS A C 1
ATOM 1272 O O . LYS A 1 159 ? -1.721 11.146 15.762 1.00 87.25 159 LYS A O 1
ATOM 1277 N N . ARG A 1 160 ? -1.058 11.960 13.778 1.00 80.50 160 ARG A N 1
ATOM 1278 C CA . ARG A 1 160 ? -2.130 11.321 12.993 1.00 80.50 160 ARG A CA 1
ATOM 1279 C C . ARG A 1 160 ? -1.889 9.831 12.744 1.00 80.50 160 ARG A C 1
ATOM 1281 O O . ARG A 1 160 ? -2.836 9.115 12.452 1.00 80.50 160 ARG A O 1
ATOM 1288 N N . LEU A 1 161 ? -0.633 9.390 12.809 1.00 85.12 161 LEU A N 1
ATOM 1289 C CA . LEU A 1 161 ? -0.224 8.017 12.536 1.00 85.12 161 LEU A CA 1
ATOM 1290 C C . LEU A 1 161 ? 0.982 7.660 13.407 1.00 85.12 161 LEU A C 1
ATOM 1292 O O . LEU A 1 161 ? 1.980 8.383 13.416 1.00 85.12 161 LEU A O 1
ATOM 1296 N N . GLY A 1 162 ? 0.882 6.532 14.101 1.00 84.69 162 GLY A N 1
ATOM 1297 C CA . GLY A 1 162 ? 2.024 5.805 14.635 1.00 84.69 162 GLY A CA 1
ATOM 1298 C C . GLY A 1 162 ? 2.378 4.659 13.697 1.00 84.69 162 GLY A C 1
ATOM 1299 O O . GLY A 1 162 ? 1.489 3.940 13.246 1.00 84.69 162 GLY A O 1
ATOM 1300 N N . PHE A 1 163 ? 3.657 4.506 13.368 1.00 81.94 163 PHE A N 1
ATOM 1301 C CA . PHE A 1 163 ? 4.131 3.420 12.517 1.00 81.94 163 PHE A CA 1
ATOM 1302 C C . PHE A 1 163 ? 5.413 2.840 13.102 1.00 81.94 163 PHE A C 1
ATOM 1304 O O . PHE A 1 163 ? 6.385 3.564 13.315 1.00 81.94 163 PHE A O 1
ATOM 1311 N N . TRP A 1 164 ? 5.412 1.529 13.329 1.00 82.44 164 TRP A N 1
ATOM 1312 C CA . TRP A 1 164 ? 6.527 0.808 13.933 1.00 82.44 164 TRP A CA 1
ATOM 1313 C C . TRP A 1 164 ? 6.813 -0.456 13.130 1.00 82.44 164 TRP A C 1
ATOM 1315 O O . TRP A 1 164 ? 5.905 -1.221 12.804 1.00 82.44 164 TRP A O 1
ATOM 1325 N N . GLN A 1 165 ? 8.085 -0.683 12.804 1.00 71.38 165 GLN A N 1
ATOM 1326 C CA . GLN A 1 165 ? 8.513 -1.870 12.069 1.00 71.38 165 GLN A CA 1
ATOM 1327 C C . GLN A 1 165 ? 8.806 -3.022 13.041 1.00 71.38 165 GLN A C 1
ATOM 1329 O O . GLN A 1 165 ? 9.516 -2.837 14.024 1.00 71.38 165 GLN A O 1
ATOM 1334 N N . ALA A 1 166 ? 8.293 -4.217 12.724 1.00 66.88 166 ALA A N 1
ATOM 1335 C CA . ALA A 1 166 ? 8.616 -5.491 13.378 1.00 66.88 166 ALA A CA 1
ATOM 1336 C C . ALA A 1 166 ? 8.276 -5.602 14.885 1.00 66.88 166 ALA A C 1
ATOM 1338 O O . ALA A 1 166 ? 9.145 -5.916 15.699 1.00 66.88 166 ALA A O 1
ATOM 1339 N N . LYS A 1 167 ? 6.992 -5.453 15.250 1.00 69.88 167 LYS A N 1
ATOM 1340 C CA . LYS A 1 167 ? 6.481 -5.872 16.571 1.00 69.88 167 LYS A CA 1
ATOM 1341 C C . LYS A 1 167 ? 5.935 -7.318 16.511 1.00 69.88 167 LYS A C 1
ATOM 1343 O O . LYS A 1 167 ? 5.503 -7.774 15.448 1.00 69.88 167 LYS A O 1
ATOM 1348 N N . PRO A 1 168 ? 5.963 -8.088 17.614 1.00 68.44 168 PRO A N 1
ATOM 1349 C CA . PRO A 1 168 ? 5.215 -9.340 17.696 1.00 68.44 168 PRO A CA 1
ATOM 1350 C C . PRO A 1 168 ? 3.727 -9.087 17.421 1.00 68.44 168 PRO A C 1
ATOM 1352 O O . PRO A 1 168 ? 3.136 -8.167 17.992 1.00 68.44 168 PRO A O 1
ATOM 1355 N N . LEU A 1 169 ? 3.126 -9.889 16.541 1.00 68.50 169 LEU A N 1
ATOM 1356 C CA . LEU A 1 169 ? 1.678 -9.889 16.364 1.00 68.50 169 LEU A CA 1
ATOM 1357 C C . LEU A 1 169 ? 1.070 -10.709 17.482 1.00 68.50 169 LEU A C 1
ATOM 1359 O O . LEU A 1 169 ? 1.403 -11.888 17.628 1.00 68.50 169 LEU A O 1
ATOM 1363 N N . LEU A 1 170 ? 0.175 -10.086 18.234 1.00 66.94 170 LEU A N 1
ATOM 1364 C CA . LEU A 1 170 ? -0.584 -10.751 19.272 1.00 66.94 170 LEU A CA 1
ATOM 1365 C C . LEU A 1 170 ? -2.045 -10.911 18.818 1.00 66.94 170 LEU A C 1
ATOM 1367 O O . LEU A 1 170 ? -2.561 -10.144 17.998 1.00 66.94 170 LEU A O 1
ATOM 1371 N N . ASP A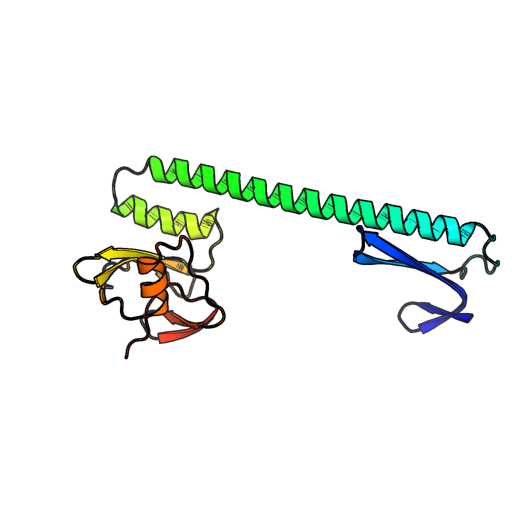 1 171 ? -2.691 -11.959 19.307 1.00 67.12 171 ASP A N 1
ATOM 1372 C CA . ASP A 1 171 ? -4.144 -12.092 19.335 1.00 67.12 171 ASP A CA 1
ATOM 1373 C C . ASP A 1 171 ? -4.527 -12.582 20.734 1.00 67.12 171 ASP A C 1
ATOM 1375 O O . ASP A 1 171 ? -4.004 -13.601 21.191 1.00 67.12 171 ASP A O 1
ATOM 1379 N N . GLU A 1 172 ? -5.339 -11.805 21.451 1.00 66.31 172 GLU A N 1
ATOM 1380 C CA . GLU A 1 172 ? -5.673 -12.035 22.868 1.00 66.31 172 GLU A CA 1
ATOM 1381 C C . GLU A 1 172 ? -4.432 -12.257 23.761 1.00 66.31 172 GLU A C 1
ATOM 1383 O O . GLU A 1 172 ? -4.353 -13.206 24.546 1.00 66.31 172 GLU A O 1
ATOM 1388 N N . GLY A 1 173 ? -3.399 -11.426 23.587 1.00 60.91 173 GLY A N 1
ATOM 1389 C CA . GLY A 1 173 ? -2.131 -11.535 24.319 1.00 60.91 173 GLY A CA 1
ATOM 1390 C C . GLY A 1 173 ? -1.234 -12.718 23.920 1.00 60.91 173 GLY A C 1
ATOM 1391 O O . GLY A 1 173 ? -0.127 -12.846 24.447 1.00 60.91 173 GLY A O 1
ATOM 1392 N N . LYS A 1 174 ? -1.648 -13.578 22.978 1.00 61.06 174 LYS A N 1
ATOM 1393 C CA . LYS A 1 174 ? -0.844 -14.716 22.501 1.00 61.06 174 LYS A CA 1
ATOM 1394 C C . LYS A 1 174 ? -0.118 -14.375 21.201 1.00 61.06 174 LYS A C 1
ATOM 1396 O O . LYS A 1 174 ? -0.733 -13.819 20.295 1.00 61.06 174 LYS A O 1
ATOM 1401 N N . PRO A 1 175 ? 1.167 -14.736 21.048 1.00 71.19 175 PRO A N 1
ATOM 1402 C CA . PRO A 1 175 ? 1.897 -14.492 19.812 1.00 71.19 175 PRO A CA 1
ATOM 1403 C C . PRO A 1 175 ? 1.365 -15.363 18.671 1.00 71.19 175 PRO A C 1
ATOM 1405 O O . PRO A 1 175 ? 1.482 -16.586 18.708 1.00 71.19 175 PRO A O 1
ATOM 1408 N N . VAL A 1 176 ? 0.825 -14.717 17.637 1.00 73.94 176 VAL A N 1
ATOM 1409 C CA . VAL A 1 176 ? 0.310 -15.365 16.416 1.00 73.94 176 VAL A CA 1
ATOM 1410 C C . VAL A 1 176 ? 1.237 -15.183 15.209 1.00 73.94 176 VAL A C 1
ATOM 1412 O O . VAL A 1 176 ? 1.028 -15.790 14.164 1.00 73.94 176 VAL A O 1
ATOM 1415 N N . GLY A 1 177 ? 2.304 -14.384 15.338 1.00 63.75 177 GLY A N 1
ATOM 1416 C CA . GLY A 1 177 ? 3.318 -14.232 14.294 1.00 63.75 177 GLY A CA 1
ATOM 1417 C C . GLY A 1 177 ? 4.215 -13.004 14.459 1.00 63.75 177 GLY A C 1
ATOM 1418 O O . GLY A 1 177 ? 4.252 -12.366 15.511 1.00 63.75 177 GLY A O 1
ATOM 1419 N N . LYS A 1 178 ? 4.953 -12.661 13.396 1.00 47.12 178 LYS A N 1
ATOM 1420 C CA . LYS A 1 178 ? 5.736 -11.417 13.276 1.00 47.12 178 LYS A CA 1
ATOM 1421 C C . LYS A 1 178 ? 5.099 -10.530 12.201 1.00 47.12 178 LYS A C 1
ATOM 1423 O O . LYS A 1 178 ? 4.831 -11.026 11.112 1.00 47.12 178 LYS A O 1
ATOM 1428 N N . GLY A 1 179 ? 4.871 -9.245 12.487 1.00 51.12 179 GLY A N 1
ATOM 1429 C CA . GLY A 1 179 ? 4.158 -8.333 11.580 1.00 51.12 179 GLY A CA 1
ATOM 1430 C C . GLY A 1 179 ? 3.875 -6.953 12.188 1.00 51.12 179 GLY A C 1
ATOM 1431 O O . GLY A 1 179 ? 4.605 -6.504 13.069 1.00 51.12 179 GLY A O 1
ATOM 1432 N N . TRP A 1 180 ? 2.869 -6.236 11.679 1.00 45.31 180 TRP A N 1
ATOM 1433 C CA . TRP A 1 180 ? 2.503 -4.892 12.155 1.00 45.31 180 TRP A CA 1
ATOM 1434 C C . TRP A 1 180 ? 1.413 -4.986 13.227 1.00 45.31 180 TRP A C 1
ATOM 1436 O O . TRP A 1 180 ? 0.301 -5.416 12.936 1.00 45.31 180 TRP A O 1
ATOM 1446 N N . ASN A 1 181 ? 1.728 -4.606 14.467 1.00 49.41 181 ASN A N 1
ATOM 1447 C CA . ASN A 1 181 ? 0.781 -4.638 15.578 1.00 49.41 181 ASN A CA 1
ATOM 1448 C C . ASN A 1 181 ? 0.256 -3.214 15.856 1.00 49.41 181 ASN A C 1
ATOM 1450 O O . ASN A 1 181 ? 1.018 -2.352 16.292 1.00 49.41 181 ASN A O 1
ATOM 1454 N N . ALA A 1 182 ? -1.028 -2.981 15.573 1.00 45.06 182 ALA A N 1
ATOM 1455 C CA . ALA A 1 182 ? -1.802 -1.836 16.072 1.00 45.06 182 ALA A CA 1
ATOM 1456 C C . ALA A 1 182 ? -2.916 -2.280 17.046 1.00 45.06 182 ALA A C 1
ATOM 1458 O O . ALA A 1 182 ? -3.784 -1.489 17.400 1.00 45.06 182 ALA A O 1
ATOM 1459 N N . MET A 1 183 ? -2.909 -3.554 17.440 1.00 45.72 183 MET A N 1
ATOM 1460 C CA . MET A 1 183 ? -3.954 -4.236 18.191 1.00 45.72 183 MET A CA 1
ATOM 1461 C C . MET A 1 183 ? -3.305 -5.025 19.330 1.00 45.72 183 MET A C 1
ATOM 1463 O O . MET A 1 183 ? -2.850 -6.154 19.143 1.00 45.72 183 MET A O 1
ATOM 1467 N N . ASP A 1 184 ? -3.347 -4.387 20.497 1.00 45.03 184 ASP A N 1
ATOM 1468 C CA . ASP A 1 184 ? -3.217 -4.962 21.839 1.00 45.03 184 ASP A CA 1
ATOM 1469 C C . ASP A 1 184 ? -1.794 -4.990 22.468 1.00 45.03 184 ASP A C 1
ATOM 1471 O O . ASP A 1 184 ? -0.850 -5.494 21.839 1.00 45.03 184 ASP A O 1
ATOM 1475 N N . PRO A 1 185 ? -1.607 -4.432 23.694 1.00 41.34 185 PRO A N 1
ATOM 1476 C CA . PRO A 1 185 ? -0.337 -4.391 24.402 1.00 41.34 185 PRO A CA 1
ATOM 1477 C C . PRO A 1 185 ? 0.106 -5.774 24.880 1.00 41.34 185 PRO A C 1
ATOM 1479 O O . PRO A 1 185 ? -0.671 -6.706 25.082 1.00 41.34 185 PRO A O 1
ATOM 1482 N N . LEU A 1 186 ? 1.411 -5.878 25.105 1.00 34.09 186 LEU A N 1
ATOM 1483 C CA . LEU A 1 186 ? 2.023 -6.965 25.854 1.00 34.09 186 LEU A CA 1
ATOM 1484 C C . LEU A 1 186 ? 1.292 -7.155 27.191 1.00 34.09 186 LEU A C 1
ATOM 1486 O O . LEU A 1 186 ? 1.303 -6.260 28.033 1.00 34.09 186 LEU A O 1
ATOM 1490 N N . VAL A 1 187 ? 0.712 -8.338 27.394 1.00 34.28 187 VAL A N 1
ATOM 1491 C CA . VAL A 1 187 ? 0.391 -8.827 28.736 1.00 34.28 187 VAL A CA 1
ATOM 1492 C C . VAL A 1 187 ? 1.727 -9.026 29.452 1.00 34.28 187 VAL A C 1
ATOM 1494 O O . VAL A 1 187 ? 2.511 -9.893 29.057 1.00 34.28 187 VAL A O 1
ATOM 1497 N N . VAL A 1 188 ? 2.000 -8.206 30.465 1.00 34.16 188 VAL A N 1
ATOM 1498 C CA . VAL A 1 188 ? 2.980 -8.519 31.514 1.00 34.16 188 VAL A CA 1
ATOM 1499 C C . VAL A 1 188 ? 2.215 -8.729 32.805 1.00 34.16 188 VAL A C 1
ATOM 1501 O O . VAL A 1 188 ? 1.382 -7.853 33.126 1.00 34.16 188 VAL A O 1
#

Radius of gyration: 27.84 Å; chains: 1; bounding box: 61×36×74 Å

Sequence (188 aa):
MSLYTGGKKAGRGWNAIAVLWDGAQGIGWLATDNFLSGTAPPDYLLDIMTLYGDTIGHLIGRKRYAEKERLFQQHLQILQEVNLELSRVQNMDDLYRHAIEQGRKALGFDRIGLLLYEQTANTMRGTFGTDDKGQLRDERYFQQEVTDPDILAVIKEKKRLGFWQAKPLLDEGKPVGKGWNAMDPLVV

Foldseek 3Di:
DFDDDPNHGPGDWDKDWAFQDQDPDGPGIDIDTPSPPRDDDDPCVNVVRNVVSPVRSNVVVVVVVVVVVVVVVQLVVLVVVLVVVLVPDDDDLVSQQSVLVSCCPRVPDQWDFDWDADPVQQKIAGAWIAAPNSDIDGRRVDMDHPPPVQVVCCVVVVPPDRFDAWDFADDPLHGPGIDTDPDDDHDD

Secondary structure (DSSP, 8-state):
-EEEETTEEEEE--EEEEEEEETTEEEEEEEEE-TTT-PPPPTTHHHHHHHHHHHHHHHHHHHHHHHHHHHHHHHHHHHHHHHHHHHT--SHHHHHHHHHHHHHHTS--SS---EEEETTTTEEEE-EEE-TTS-EEE-TT-EEE---HHHHHHHHTT-S----SSEEEEETTEEEEEE---S-----